Protein AF-A0AAD9AZU7-F1 (afdb_monomer)

Secondary structure (DSSP, 8-state):
-PPPHHHHHHHHHHHHHHHHHHHHHHHHHHHHHHHS--------TT--S----HHHHHHHHHTTTS-TTGGGT-SSTTHHHHSHHHHHHHTTTTSSSSSSPPHHHHHHHHHHHHHHHHHHHHHS-HHHHTT----HHHHHHHTT-S----GGGGGT---------S------------SSS--

Mean predicted aligned error: 14.31 Å

Organism: NCBI:txid1836956

Solvent-accessible surface area (backbone atoms only — not comparable to full-atom values): 11478 Å² total; per-residue (Å²): 136,80,80,49,73,67,55,52,53,50,49,52,52,51,49,34,53,51,41,29,54,51,48,49,57,57,47,47,56,55,37,50,52,49,64,71,52,82,73,76,80,70,91,60,91,84,66,88,74,64,86,72,52,66,42,55,56,42,47,57,71,46,24,89,85,59,45,90,62,52,68,80,79,34,76,43,49,73,44,54,73,76,42,36,79,63,50,33,60,76,67,29,43,45,65,35,56,35,65,69,41,51,73,71,53,43,51,51,50,51,56,50,50,55,51,49,43,54,50,49,35,69,74,44,59,76,94,50,27,89,74,64,71,76,61,66,64,60,57,57,48,48,57,54,28,51,35,88,72,58,80,84,59,73,81,69,76,82,61,73,81,75,77,76,70,99,69,91,80,89,80,80,84,81,80,94,77,85,91,84,79,88,133

Sequence (183 aa):
MYSTPEEINAAVAAYRSHISNHNRRVIEVYVSLVADADLEEGDDEEYDEGNEDIDYLRIQSLWPMFDTRLGTFVSTPAQILTRWDELYSIYDMDETGGGVPSEEEKTRFEDYFLVMEKGLKRSCREEVRETIELPEEFRLLANQVGALQDPARRSINRSTKLRFGPGRISRSLPRLRSIFLAQ

pLDDT: mean 72.14, std 21.9, range [26.0, 92.81]

Structure (mmCIF, N/CA/C/O backbone):
data_AF-A0AAD9AZU7-F1
#
_entry.id   AF-A0AAD9AZU7-F1
#
loop_
_atom_site.group_PDB
_atom_site.id
_atom_site.type_symbol
_atom_site.label_atom_id
_atom_site.label_alt_id
_atom_site.label_comp_id
_atom_site.label_asym_id
_atom_site.label_entity_id
_atom_site.label_seq_id
_atom_site.pdbx_PDB_ins_code
_atom_site.Cartn_x
_atom_site.Cartn_y
_atom_site.Cartn_z
_atom_site.occupancy
_atom_site.B_iso_or_equiv
_atom_site.auth_seq_id
_atom_site.auth_comp_id
_atom_site.auth_asym_id
_atom_site.auth_atom_id
_atom_site.pdbx_PDB_model_num
ATOM 1 N N . MET A 1 1 ? -14.883 -14.247 21.494 1.00 59.03 1 MET A N 1
ATOM 2 C CA . MET A 1 1 ? -13.451 -14.379 21.814 1.00 59.03 1 MET A CA 1
ATOM 3 C C . MET A 1 1 ? -12.787 -13.237 21.077 1.00 59.03 1 MET A C 1
ATOM 5 O O . MET A 1 1 ? -12.962 -13.169 19.868 1.00 59.03 1 MET A O 1
ATOM 9 N N . TYR A 1 2 ? -12.240 -12.273 21.810 1.00 70.75 2 TYR A N 1
ATOM 10 C CA . TYR A 1 2 ? -11.602 -11.093 21.225 1.00 70.75 2 TYR A CA 1
ATOM 11 C C . TYR A 1 2 ? -10.213 -11.482 20.720 1.00 70.75 2 TYR A C 1
ATOM 13 O O . TYR A 1 2 ? -9.582 -12.351 21.328 1.00 70.75 2 TYR A O 1
ATOM 21 N N . SER A 1 3 ? -9.783 -10.908 19.597 1.00 79.69 3 SER A N 1
ATOM 22 C CA . SER A 1 3 ? -8.460 -11.195 19.042 1.00 79.69 3 SER A CA 1
ATOM 23 C C . SER A 1 3 ? -7.384 -10.589 19.929 1.00 79.69 3 SER A C 1
ATOM 25 O O . SER A 1 3 ? -7.527 -9.453 20.383 1.00 79.69 3 SER A O 1
ATOM 27 N N . THR A 1 4 ? -6.305 -11.327 20.180 1.00 88.00 4 THR A N 1
ATOM 28 C CA . THR A 1 4 ? -5.195 -10.770 20.959 1.00 88.00 4 THR A CA 1
ATOM 29 C C . THR A 1 4 ? -4.430 -9.727 20.136 1.00 88.00 4 THR A C 1
ATOM 31 O O . THR A 1 4 ? -4.463 -9.760 18.899 1.00 88.00 4 THR A O 1
ATOM 34 N N . PRO A 1 5 ? -3.698 -8.802 20.783 1.00 86.81 5 PRO A N 1
ATOM 35 C CA . PRO A 1 5 ? -2.831 -7.867 20.071 1.00 86.81 5 PRO A CA 1
ATOM 36 C C . PRO A 1 5 ? -1.845 -8.568 19.125 1.00 86.81 5 PRO A C 1
ATOM 38 O O . PRO A 1 5 ? -1.602 -8.093 18.017 1.00 86.81 5 PRO A O 1
ATOM 41 N N . GLU A 1 6 ? -1.306 -9.724 19.519 1.00 88.44 6 GLU A N 1
ATOM 42 C CA . GLU A 1 6 ? -0.408 -10.530 18.689 1.00 88.44 6 GLU A CA 1
ATOM 43 C C . GLU A 1 6 ? -1.115 -11.083 17.449 1.00 88.44 6 GLU A C 1
ATOM 45 O O . GLU A 1 6 ? -0.546 -11.042 16.358 1.00 88.44 6 GLU A O 1
ATOM 50 N N . GLU A 1 7 ? -2.355 -11.558 17.590 1.00 89.88 7 GLU A N 1
ATOM 51 C CA . GLU A 1 7 ? -3.163 -12.050 16.468 1.00 89.88 7 GLU A CA 1
ATOM 52 C C . GLU A 1 7 ? -3.484 -10.930 15.473 1.00 89.88 7 GLU A C 1
ATOM 54 O O . GLU A 1 7 ? -3.368 -11.130 14.263 1.00 89.88 7 GLU A O 1
ATOM 59 N N . ILE A 1 8 ? -3.822 -9.734 15.967 1.00 85.94 8 ILE A N 1
ATOM 60 C CA . ILE A 1 8 ? -4.080 -8.555 15.129 1.00 85.94 8 ILE A CA 1
ATOM 61 C C . ILE A 1 8 ? -2.804 -8.146 14.387 1.00 85.94 8 ILE A C 1
ATOM 63 O O . ILE A 1 8 ? -2.832 -7.953 13.171 1.00 85.94 8 ILE A O 1
ATOM 67 N N . ASN A 1 9 ? -1.668 -8.076 15.082 1.00 86.12 9 ASN A N 1
ATOM 68 C CA . ASN A 1 9 ? -0.384 -7.728 14.472 1.00 86.12 9 ASN A CA 1
ATOM 69 C C . ASN A 1 9 ? 0.034 -8.749 13.403 1.00 86.12 9 ASN A C 1
ATOM 71 O O . ASN A 1 9 ? 0.472 -8.367 12.315 1.00 86.12 9 ASN A O 1
ATOM 75 N N . ALA A 1 10 ? -0.136 -10.044 13.682 1.00 89.12 10 ALA A N 1
ATOM 76 C CA . ALA A 1 10 ? 0.148 -11.108 12.726 1.00 89.12 10 ALA A CA 1
ATOM 77 C C . ALA A 1 10 ? -0.769 -11.025 11.495 1.00 89.12 10 ALA A C 1
ATOM 79 O O . ALA A 1 10 ? -0.295 -11.166 10.365 1.00 89.12 10 ALA A O 1
ATOM 80 N N . ALA A 1 11 ? -2.059 -10.740 11.693 1.00 88.94 11 ALA A N 1
ATOM 81 C CA . ALA A 1 11 ? -3.016 -10.566 10.605 1.00 88.94 11 ALA A CA 1
ATOM 82 C C . ALA A 1 11 ? -2.671 -9.355 9.723 1.00 88.94 11 ALA A C 1
ATOM 84 O O . ALA A 1 11 ? -2.680 -9.473 8.497 1.00 88.94 11 ALA A O 1
ATOM 85 N N . VAL A 1 12 ? -2.302 -8.218 10.322 1.00 86.25 12 VAL A N 1
ATOM 86 C CA . VAL A 1 12 ? -1.865 -7.024 9.578 1.00 86.25 12 VAL A CA 1
ATOM 87 C C . VAL A 1 12 ? -0.591 -7.315 8.783 1.00 86.25 12 VAL A C 1
ATOM 89 O O . VAL A 1 12 ? -0.516 -6.977 7.603 1.00 86.25 12 VAL A O 1
ATOM 92 N N . ALA A 1 13 ? 0.396 -7.990 9.376 1.00 87.62 13 ALA A N 1
ATOM 93 C CA . ALA A 1 13 ? 1.621 -8.369 8.671 1.00 87.62 13 ALA A CA 1
ATOM 94 C C . ALA A 1 13 ? 1.344 -9.317 7.488 1.00 87.62 13 ALA A C 1
ATOM 96 O O . ALA A 1 13 ? 1.895 -9.136 6.399 1.00 87.62 13 ALA A O 1
ATOM 97 N N . ALA A 1 14 ? 0.455 -10.297 7.673 1.00 89.81 14 ALA A N 1
ATOM 98 C CA . ALA A 1 14 ? 0.038 -11.207 6.610 1.00 89.81 14 ALA A CA 1
ATOM 99 C C . ALA A 1 14 ? -0.696 -10.469 5.479 1.00 89.81 14 ALA A C 1
ATOM 101 O O . ALA A 1 14 ? -0.406 -10.713 4.307 1.00 89.81 14 ALA A O 1
ATOM 102 N N . TYR A 1 15 ? -1.592 -9.537 5.819 1.00 87.88 15 TYR A N 1
ATOM 103 C CA . TYR A 1 15 ? -2.279 -8.682 4.851 1.00 87.88 15 TYR A CA 1
ATOM 104 C C . TYR A 1 15 ? -1.286 -7.852 4.031 1.00 87.88 15 TYR A C 1
ATOM 106 O O . TYR A 1 15 ? -1.309 -7.908 2.802 1.00 87.88 15 TYR A O 1
ATOM 114 N N . ARG A 1 16 ? -0.359 -7.155 4.699 1.00 86.56 16 ARG A N 1
ATOM 115 C CA . ARG A 1 16 ? 0.668 -6.334 4.045 1.00 86.56 16 ARG A CA 1
ATOM 116 C C . ARG A 1 16 ? 1.514 -7.137 3.065 1.00 86.56 16 ARG A C 1
ATOM 118 O O . ARG A 1 16 ? 1.688 -6.749 1.912 1.00 86.56 16 ARG A O 1
ATOM 125 N N . SER A 1 17 ? 1.979 -8.305 3.509 1.00 88.56 17 SER A N 1
ATOM 126 C CA . SER A 1 17 ? 2.730 -9.238 2.669 1.00 88.56 17 SER A CA 1
ATOM 127 C C . SER A 1 17 ? 1.907 -9.710 1.468 1.00 88.56 17 SER A C 1
ATOM 129 O O . SER A 1 17 ? 2.412 -9.755 0.347 1.00 88.56 17 SER A O 1
ATOM 131 N N . HIS A 1 18 ? 0.627 -10.030 1.668 1.00 89.06 18 HIS A N 1
ATOM 132 C CA . HIS A 1 18 ? -0.253 -10.468 0.591 1.00 89.06 18 HIS A CA 1
ATOM 133 C C . HIS A 1 18 ? -0.458 -9.381 -0.473 1.00 89.06 18 HIS A C 1
ATOM 135 O O . HIS A 1 18 ? -0.236 -9.649 -1.656 1.00 89.06 18 HIS A O 1
ATOM 141 N N . ILE A 1 19 ? -0.834 -8.166 -0.063 1.00 88.06 19 ILE A N 1
ATOM 142 C CA . ILE A 1 19 ? -1.101 -7.048 -0.978 1.00 88.06 19 ILE A CA 1
ATOM 143 C C . ILE A 1 19 ? 0.167 -6.618 -1.709 1.00 88.06 19 ILE A C 1
ATOM 145 O O . ILE A 1 19 ? 0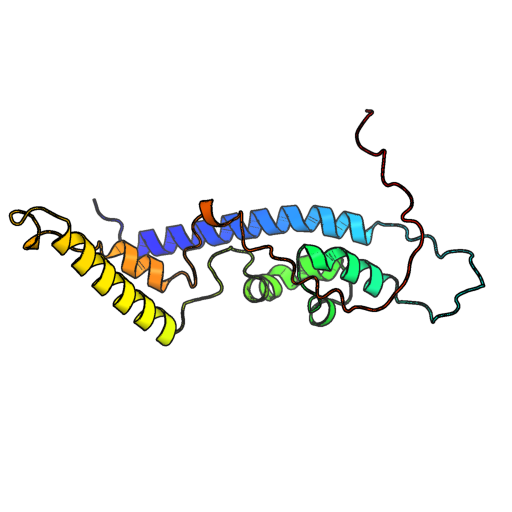.153 -6.502 -2.931 1.00 88.06 19 ILE A O 1
ATOM 149 N N . SER A 1 20 ? 1.292 -6.495 -1.006 1.00 87.81 20 SER A N 1
ATOM 150 C CA . SER A 1 20 ? 2.570 -6.159 -1.637 1.00 87.81 20 SER A CA 1
ATOM 151 C C . SER A 1 20 ? 3.008 -7.193 -2.666 1.00 87.81 20 SER A C 1
ATOM 153 O O . SER A 1 20 ? 3.387 -6.835 -3.778 1.00 87.81 20 SER A O 1
ATOM 155 N N . ASN A 1 21 ? 2.892 -8.487 -2.354 1.00 89.50 21 ASN A N 1
ATOM 156 C CA . ASN A 1 21 ? 3.216 -9.536 -3.320 1.00 89.50 21 ASN A CA 1
ATOM 157 C C . ASN A 1 21 ? 2.263 -9.533 -4.521 1.00 89.50 21 ASN A C 1
ATOM 159 O O . ASN A 1 21 ? 2.692 -9.800 -5.643 1.00 89.50 21 ASN A O 1
ATOM 163 N N . HIS A 1 22 ? 0.980 -9.241 -4.304 1.00 90.50 22 HIS A N 1
ATOM 164 C CA . HIS A 1 22 ? 0.025 -9.073 -5.393 1.00 90.50 22 HIS A CA 1
ATOM 165 C C . HIS A 1 22 ? 0.418 -7.894 -6.295 1.00 90.50 22 HIS A C 1
ATOM 167 O O . HIS A 1 22 ? 0.569 -8.075 -7.503 1.00 90.50 22 HIS A O 1
ATOM 173 N N . ASN A 1 23 ? 0.675 -6.725 -5.707 1.00 87.94 23 ASN A N 1
ATOM 174 C CA . ASN A 1 23 ? 1.062 -5.511 -6.422 1.00 87.94 23 ASN A CA 1
ATOM 175 C C . ASN A 1 23 ? 2.395 -5.681 -7.163 1.00 87.94 23 ASN A C 1
ATOM 177 O O . ASN A 1 23 ? 2.507 -5.270 -8.318 1.00 87.94 23 ASN A O 1
ATOM 181 N N . ARG A 1 24 ? 3.365 -6.383 -6.562 1.00 91.75 24 ARG A N 1
ATOM 182 C CA . ARG A 1 24 ? 4.636 -6.744 -7.204 1.00 91.75 24 ARG A CA 1
ATOM 183 C C . ARG A 1 24 ? 4.421 -7.529 -8.490 1.00 91.75 24 ARG A C 1
ATOM 185 O O . ARG A 1 24 ? 5.000 -7.179 -9.509 1.00 91.75 24 ARG A O 1
ATOM 192 N N . ARG A 1 25 ? 3.570 -8.559 -8.452 1.00 91.00 25 ARG A N 1
ATOM 193 C CA . ARG A 1 25 ? 3.265 -9.397 -9.626 1.00 91.00 25 ARG A CA 1
ATOM 194 C C . ARG A 1 25 ? 2.561 -8.613 -10.726 1.00 91.00 25 ARG A C 1
ATOM 196 O O . ARG A 1 25 ? 2.826 -8.842 -11.898 1.00 91.00 25 ARG A O 1
ATOM 203 N N . VAL A 1 26 ? 1.658 -7.702 -10.363 1.00 88.44 26 VAL A N 1
ATOM 204 C CA . VAL A 1 26 ? 0.987 -6.836 -11.342 1.00 88.44 26 VAL A CA 1
ATOM 205 C C . VAL A 1 26 ? 2.008 -5.919 -12.014 1.00 88.44 26 VAL A C 1
ATOM 207 O O . VAL A 1 26 ? 2.054 -5.861 -13.238 1.00 88.44 26 VAL A O 1
ATOM 210 N N . ILE A 1 27 ? 2.857 -5.249 -11.229 1.00 89.75 27 ILE A N 1
ATOM 211 C CA . ILE A 1 27 ? 3.894 -4.344 -11.741 1.00 89.75 27 ILE A CA 1
ATOM 212 C C . ILE A 1 27 ? 4.926 -5.088 -12.589 1.00 89.75 27 ILE A C 1
ATOM 214 O O . ILE A 1 27 ? 5.334 -4.558 -13.615 1.00 89.75 27 ILE A O 1
ATOM 218 N N . GLU A 1 28 ? 5.306 -6.309 -12.217 1.00 92.69 28 GLU A N 1
ATOM 219 C CA . GLU A 1 28 ? 6.230 -7.152 -12.984 1.00 92.69 28 GLU A CA 1
ATOM 220 C C . GLU A 1 28 ? 5.788 -7.318 -14.442 1.00 92.69 28 GLU A C 1
ATOM 222 O O . GLU A 1 28 ? 6.599 -7.118 -15.340 1.00 92.69 28 GLU A O 1
ATOM 227 N N . VAL A 1 29 ? 4.495 -7.551 -14.696 1.00 90.56 29 VAL A N 1
ATOM 228 C CA . VAL A 1 29 ? 3.958 -7.659 -16.065 1.00 90.56 29 VAL A CA 1
ATOM 229 C C . VAL A 1 29 ? 4.191 -6.375 -16.866 1.00 90.56 29 VAL A C 1
ATOM 231 O O . VAL A 1 29 ? 4.622 -6.432 -18.016 1.00 90.56 29 VAL A O 1
ATOM 234 N N . TYR A 1 30 ? 3.922 -5.211 -16.269 1.00 87.75 30 TYR A N 1
ATOM 235 C CA . TYR A 1 30 ? 4.115 -3.928 -16.947 1.00 87.75 30 TYR A CA 1
ATOM 236 C C . TYR A 1 30 ? 5.593 -3.572 -17.115 1.00 87.75 30 TYR A C 1
ATOM 238 O O . TYR A 1 30 ? 5.974 -3.048 -18.156 1.00 87.75 30 TYR A O 1
ATOM 246 N N . VAL A 1 31 ? 6.423 -3.860 -16.111 1.00 90.25 31 VAL A N 1
ATOM 247 C CA . VAL A 1 31 ? 7.871 -3.631 -16.162 1.00 90.25 31 VAL A CA 1
ATOM 248 C C . VAL A 1 31 ? 8.499 -4.462 -17.271 1.00 90.25 31 VAL A C 1
ATOM 250 O O . VAL A 1 31 ? 9.274 -3.912 -18.047 1.00 90.25 31 VAL A O 1
ATOM 253 N N . SER A 1 32 ? 8.140 -5.743 -17.387 1.00 89.81 32 SER A N 1
ATOM 254 C CA . SER A 1 32 ? 8.597 -6.598 -18.484 1.00 89.81 32 SER A CA 1
ATOM 255 C C . SER A 1 32 ? 8.141 -6.060 -19.837 1.00 89.81 32 SER A C 1
ATOM 257 O O . SER A 1 32 ? 8.968 -5.875 -20.718 1.00 89.81 32 SER A O 1
ATOM 259 N N . LEU A 1 33 ? 6.858 -5.705 -19.980 1.00 88.31 33 LEU A N 1
ATOM 260 C CA . LEU A 1 33 ? 6.335 -5.148 -21.231 1.00 88.31 33 LEU A CA 1
ATOM 261 C C . LEU A 1 33 ? 7.085 -3.881 -21.671 1.00 88.31 33 LEU A C 1
ATOM 263 O O . LEU A 1 33 ? 7.365 -3.711 -22.851 1.00 88.31 33 LEU A O 1
ATOM 267 N N . VAL A 1 34 ? 7.391 -2.986 -20.731 1.00 87.25 34 VAL A N 1
ATOM 268 C CA . VAL A 1 34 ? 8.106 -1.731 -21.006 1.00 87.25 34 VAL A CA 1
ATOM 269 C C . VAL A 1 34 ? 9.592 -1.971 -21.280 1.00 87.25 34 VAL A C 1
ATOM 271 O O . VAL A 1 34 ? 10.171 -1.297 -22.129 1.00 87.25 34 VAL A O 1
ATOM 274 N N . ALA A 1 35 ? 10.217 -2.914 -20.575 1.00 86.31 35 ALA A N 1
ATOM 275 C CA . ALA A 1 35 ? 11.614 -3.275 -20.797 1.00 86.31 35 ALA A CA 1
ATOM 276 C C . ALA A 1 35 ? 11.827 -3.919 -22.175 1.00 86.31 35 ALA A C 1
ATOM 278 O O . ALA A 1 35 ? 12.807 -3.599 -22.844 1.00 86.31 35 ALA A O 1
ATOM 279 N N . ASP A 1 36 ? 10.886 -4.764 -22.600 1.00 85.12 36 ASP A N 1
ATOM 280 C CA . ASP A 1 36 ? 10.933 -5.502 -23.865 1.00 85.12 36 ASP A CA 1
ATOM 281 C C . ASP A 1 36 ? 10.354 -4.705 -25.047 1.00 85.12 36 ASP A C 1
ATOM 283 O O . ASP A 1 36 ? 10.356 -5.184 -26.179 1.00 85.12 36 ASP A O 1
ATOM 287 N N . ALA A 1 37 ? 9.828 -3.500 -24.805 1.00 81.81 37 ALA A N 1
ATOM 288 C CA . ALA A 1 37 ? 9.326 -2.648 -25.869 1.00 81.81 37 ALA A CA 1
ATOM 289 C C . ALA A 1 37 ? 10.486 -2.175 -26.757 1.00 81.81 37 ALA A C 1
ATOM 291 O O . ALA A 1 37 ? 11.377 -1.441 -26.303 1.00 81.81 37 ALA A O 1
ATOM 292 N N . ASP A 1 38 ? 10.425 -2.569 -28.028 1.00 72.69 38 ASP A N 1
ATOM 293 C CA . ASP A 1 38 ? 11.220 -1.988 -29.101 1.00 72.69 38 ASP A CA 1
ATOM 294 C C . ASP A 1 38 ? 10.625 -0.619 -29.439 1.00 72.69 38 ASP A C 1
ATOM 296 O O . ASP A 1 38 ? 9.591 -0.497 -30.100 1.00 72.69 38 ASP A O 1
ATOM 300 N N . LEU A 1 39 ? 11.259 0.426 -28.914 1.00 65.62 39 LEU A N 1
ATOM 301 C CA . LEU A 1 39 ? 11.023 1.785 -29.372 1.00 65.62 39 LEU A CA 1
ATOM 302 C C . LEU A 1 39 ? 11.832 1.931 -30.660 1.00 65.62 39 LEU A C 1
ATOM 304 O O . LEU A 1 39 ? 13.057 2.015 -30.598 1.00 65.62 39 LEU A O 1
ATOM 308 N N . GLU A 1 40 ? 11.166 1.871 -31.816 1.00 58.66 40 GLU A N 1
ATOM 309 C CA . GLU A 1 40 ? 11.815 2.195 -33.088 1.00 58.66 40 GLU A CA 1
ATOM 310 C C . GLU A 1 40 ? 12.414 3.601 -32.960 1.00 58.66 40 GLU A C 1
ATOM 312 O O . GLU A 1 40 ? 11.696 4.574 -32.715 1.00 58.66 40 GLU A O 1
ATOM 317 N N . GLU A 1 41 ? 13.741 3.685 -33.060 1.00 53.41 41 GLU A N 1
ATOM 318 C CA . GLU A 1 41 ? 14.474 4.940 -33.181 1.00 53.41 41 GLU A CA 1
ATOM 319 C C . GLU A 1 41 ? 13.990 5.568 -34.492 1.00 53.41 41 GLU A C 1
ATOM 321 O O . GLU A 1 41 ? 14.298 5.078 -35.578 1.00 53.41 41 GLU A O 1
ATOM 326 N N . GLY A 1 42 ? 13.070 6.529 -34.390 1.00 50.94 42 GLY A N 1
ATOM 327 C CA . GLY A 1 42 ? 12.385 7.080 -35.550 1.00 50.94 42 GLY A CA 1
ATOM 328 C C . GLY A 1 42 ? 13.393 7.646 -36.545 1.00 50.94 42 GLY A C 1
ATOM 329 O O . GLY A 1 42 ? 14.192 8.506 -36.190 1.00 50.94 42 GLY A O 1
ATOM 330 N N . ASP A 1 43 ? 13.305 7.202 -37.797 1.00 48.31 43 ASP A N 1
ATOM 331 C CA . ASP A 1 43 ? 14.080 7.673 -38.959 1.00 48.31 43 ASP A CA 1
ATOM 332 C C . ASP A 1 43 ? 13.676 9.113 -39.386 1.00 48.31 43 ASP A C 1
ATOM 334 O O . ASP A 1 43 ? 13.781 9.499 -40.549 1.00 48.31 43 ASP A O 1
ATOM 338 N N . ASP A 1 44 ? 13.146 9.912 -38.450 1.00 50.56 44 ASP A N 1
ATOM 339 C CA . ASP A 1 44 ? 12.678 11.280 -38.662 1.00 50.56 44 ASP A CA 1
ATOM 340 C C . ASP A 1 44 ? 13.801 12.260 -38.275 1.00 50.56 44 ASP A C 1
ATOM 342 O O . ASP A 1 44 ? 13.833 12.823 -37.179 1.00 50.56 44 ASP A O 1
ATOM 346 N N . GLU A 1 45 ? 14.719 12.498 -39.219 1.00 48.50 45 GLU A N 1
ATOM 347 C CA . GLU A 1 45 ? 15.844 13.456 -39.156 1.00 48.50 45 GLU A CA 1
ATOM 348 C C . GLU A 1 45 ? 15.433 14.946 -38.952 1.00 48.50 45 GLU A C 1
ATOM 350 O O . GLU A 1 45 ? 16.230 15.850 -39.206 1.00 48.50 45 GLU A O 1
ATOM 355 N N . GLU A 1 46 ? 14.203 15.259 -38.522 1.00 50.12 46 GLU A N 1
ATOM 356 C CA . GLU A 1 46 ? 13.715 16.646 -38.367 1.00 50.12 46 GLU A CA 1
ATOM 357 C C . GLU A 1 46 ? 13.620 17.118 -36.901 1.00 50.12 46 GLU A C 1
ATOM 359 O O . GLU A 1 46 ? 13.483 18.316 -36.647 1.00 50.12 46 GLU A O 1
ATOM 364 N N . TYR A 1 47 ? 13.798 16.221 -35.926 1.00 47.22 47 TYR A N 1
ATOM 365 C CA . TYR A 1 47 ? 13.873 16.578 -34.506 1.00 47.22 47 TYR A CA 1
ATOM 366 C C . TYR A 1 47 ? 15.081 15.918 -33.835 1.00 47.22 47 TYR A C 1
ATOM 368 O O . TYR A 1 47 ? 14.939 15.041 -32.989 1.00 47.22 47 TYR A O 1
ATOM 376 N N . ASP A 1 48 ? 16.285 16.393 -34.167 1.00 50.06 48 ASP A N 1
ATOM 377 C CA . ASP A 1 48 ? 17.474 16.221 -33.318 1.00 50.06 48 ASP A CA 1
ATOM 378 C C . ASP A 1 48 ? 17.331 17.087 -32.049 1.00 50.06 48 ASP A C 1
ATOM 380 O O . ASP A 1 48 ? 18.080 18.032 -31.798 1.00 50.06 48 ASP A O 1
ATOM 384 N N . GLU A 1 49 ? 16.297 16.802 -31.256 1.00 47.94 49 GLU A N 1
ATOM 385 C CA . GLU A 1 49 ? 16.182 17.255 -29.874 1.00 47.94 49 GLU A CA 1
ATOM 386 C C . GLU A 1 49 ? 16.744 16.144 -28.973 1.00 47.94 49 GLU A C 1
ATOM 388 O O . GLU A 1 49 ? 16.065 15.570 -28.136 1.00 47.94 49 GLU A O 1
ATOM 393 N N . GLY A 1 50 ? 18.020 15.819 -29.214 1.00 47.56 50 GLY A N 1
ATOM 394 C CA . GLY A 1 50 ? 18.939 15.183 -28.277 1.00 47.56 50 GLY A CA 1
ATOM 395 C C . GLY A 1 50 ? 18.485 13.862 -27.672 1.00 47.56 50 GLY A C 1
ATOM 396 O O . GLY A 1 50 ? 18.084 13.864 -26.519 1.00 47.56 50 GLY A O 1
ATOM 397 N N . ASN A 1 51 ? 18.672 12.762 -28.411 1.00 53.56 51 ASN A N 1
ATOM 398 C CA . ASN A 1 51 ? 18.838 11.385 -27.918 1.00 53.56 51 ASN A CA 1
ATOM 399 C C . ASN A 1 51 ? 18.263 11.153 -26.502 1.00 53.56 51 ASN A C 1
ATOM 401 O O . ASN A 1 51 ? 19.023 10.976 -25.542 1.00 53.56 51 ASN A O 1
ATOM 405 N N . GLU A 1 52 ? 16.937 11.271 -26.345 1.00 60.12 52 GLU A N 1
ATOM 406 C CA . GLU A 1 52 ? 16.304 11.004 -25.057 1.00 60.12 52 GLU A CA 1
ATOM 407 C C . GLU A 1 52 ? 16.607 9.549 -24.710 1.00 60.12 52 GLU A C 1
ATOM 409 O O . GLU A 1 52 ? 16.269 8.639 -25.465 1.00 60.12 52 GLU A O 1
ATOM 414 N N . ASP A 1 53 ? 17.306 9.346 -23.592 1.00 79.06 53 ASP A N 1
ATOM 415 C CA . ASP A 1 53 ? 17.724 8.024 -23.137 1.00 79.06 53 ASP A CA 1
ATOM 416 C C . ASP A 1 53 ? 16.515 7.075 -23.172 1.00 79.06 53 ASP A C 1
ATOM 418 O O . ASP A 1 53 ? 15.488 7.332 -22.538 1.00 79.06 53 ASP A O 1
ATOM 422 N N . ILE A 1 54 ? 16.614 5.987 -23.937 1.00 82.19 54 ILE A N 1
ATOM 423 C CA . ILE A 1 54 ? 15.543 4.993 -24.092 1.00 82.19 54 ILE A CA 1
ATOM 424 C C . ILE A 1 54 ? 15.054 4.524 -22.717 1.00 82.19 54 ILE A C 1
ATOM 426 O O . ILE A 1 54 ? 13.855 4.315 -22.510 1.00 82.19 54 ILE A O 1
ATOM 430 N N . ASP A 1 55 ? 15.958 4.409 -21.743 1.00 85.44 55 ASP A N 1
ATOM 431 C CA . ASP A 1 55 ? 15.586 4.027 -20.389 1.00 85.44 55 ASP A CA 1
ATOM 432 C C . ASP A 1 55 ? 14.819 5.139 -19.656 1.00 85.44 55 ASP A C 1
ATOM 434 O O . ASP A 1 55 ? 13.901 4.841 -18.887 1.00 85.44 55 ASP A O 1
ATOM 438 N N . TYR A 1 56 ? 15.084 6.415 -19.950 1.00 86.00 56 TYR A N 1
ATOM 439 C CA . TYR A 1 56 ? 14.271 7.531 -19.461 1.00 86.00 56 TYR A CA 1
ATOM 440 C C . TYR A 1 56 ? 12.832 7.455 -19.990 1.00 86.00 56 TYR A C 1
ATOM 442 O O . TYR A 1 56 ? 11.895 7.528 -19.191 1.00 86.00 56 TYR A O 1
ATOM 450 N N . LEU A 1 57 ? 12.641 7.228 -21.295 1.00 87.06 57 LEU A N 1
ATOM 451 C CA . LEU A 1 57 ? 11.312 7.063 -21.906 1.00 87.06 57 LEU A CA 1
ATOM 452 C C . LEU A 1 57 ? 10.561 5.858 -21.326 1.00 87.06 57 LEU A C 1
ATOM 454 O O . LEU A 1 57 ? 9.371 5.933 -20.996 1.00 87.06 57 LEU A O 1
ATOM 458 N N . ARG A 1 58 ? 11.270 4.747 -21.121 1.00 88.69 58 ARG A N 1
ATOM 459 C CA . ARG A 1 58 ? 10.724 3.556 -20.464 1.00 88.69 58 ARG A CA 1
ATOM 460 C C . ARG A 1 58 ? 10.280 3.858 -19.035 1.00 88.69 58 ARG A C 1
ATOM 462 O O . ARG A 1 58 ? 9.144 3.551 -18.676 1.00 88.69 58 ARG A O 1
ATOM 469 N N . ILE A 1 59 ? 11.107 4.514 -18.224 1.00 90.62 59 ILE A N 1
ATOM 470 C CA . ILE A 1 59 ? 10.727 4.924 -16.863 1.00 90.62 59 ILE A CA 1
ATOM 471 C C . ILE A 1 59 ? 9.551 5.908 -16.881 1.00 90.62 59 ILE A C 1
ATOM 473 O O . ILE A 1 59 ? 8.640 5.790 -16.056 1.00 90.62 59 ILE A O 1
ATOM 477 N N . GLN A 1 60 ? 9.523 6.839 -17.834 1.00 89.19 60 GLN A N 1
ATOM 478 C CA . GLN A 1 60 ? 8.430 7.791 -18.002 1.00 89.19 60 GLN A CA 1
ATOM 479 C C . GLN A 1 60 ? 7.093 7.094 -18.274 1.00 89.19 60 GLN A C 1
ATOM 481 O O . GLN A 1 60 ? 6.070 7.463 -17.691 1.00 89.19 60 GLN A O 1
ATOM 486 N N . SER A 1 61 ? 7.095 6.040 -19.091 1.00 87.31 61 SER A N 1
ATOM 487 C CA . SER A 1 61 ? 5.889 5.257 -19.388 1.00 87.31 61 SER A CA 1
ATOM 488 C C . SER A 1 61 ? 5.271 4.581 -18.151 1.00 87.31 61 SER A C 1
ATOM 490 O O . SER A 1 61 ? 4.072 4.299 -18.130 1.00 87.31 61 SER A O 1
ATOM 492 N N . LEU A 1 62 ? 6.059 4.378 -17.087 1.00 89.06 62 LEU A N 1
ATOM 493 C CA . LEU A 1 62 ? 5.625 3.762 -15.831 1.00 89.06 62 LEU A CA 1
ATOM 494 C C . LEU A 1 62 ? 5.061 4.779 -14.822 1.00 89.06 62 LEU A C 1
ATOM 496 O O . LEU A 1 62 ? 4.415 4.379 -13.851 1.00 89.06 62 LEU A O 1
ATOM 500 N N . TRP A 1 63 ? 5.213 6.089 -15.050 1.00 89.19 63 TRP A N 1
ATOM 501 C CA . TRP A 1 63 ? 4.686 7.133 -14.159 1.00 89.19 63 TRP A CA 1
ATOM 502 C C . TRP A 1 63 ? 3.192 7.026 -13.818 1.00 89.19 63 TRP A C 1
ATOM 504 O O . TRP A 1 63 ? 2.848 7.414 -12.712 1.00 89.19 63 TRP A O 1
ATOM 514 N N . PRO A 1 64 ? 2.277 6.515 -14.666 1.00 84.62 64 PRO A N 1
ATOM 515 C CA . PRO A 1 64 ? 0.874 6.348 -14.273 1.00 84.62 64 PRO A CA 1
ATOM 516 C C . PRO A 1 64 ? 0.642 5.341 -13.136 1.00 84.62 64 PRO A C 1
ATOM 518 O O . PRO A 1 64 ? -0.381 5.419 -12.454 1.00 84.62 64 PRO A O 1
ATOM 521 N N . MET A 1 65 ? 1.553 4.381 -12.957 1.00 84.06 65 MET A N 1
ATOM 522 C CA . MET A 1 65 ? 1.530 3.433 -11.834 1.00 84.06 65 MET A CA 1
ATOM 523 C C . MET A 1 65 ? 2.308 3.955 -10.626 1.00 84.06 65 MET A C 1
ATOM 525 O O . MET A 1 65 ? 2.032 3.552 -9.499 1.00 84.06 65 MET A O 1
ATOM 529 N N . PHE A 1 66 ? 3.253 4.856 -10.876 1.00 86.00 66 PHE A N 1
ATOM 530 C CA . PHE A 1 66 ? 4.094 5.500 -9.879 1.00 86.00 66 PHE A CA 1
ATOM 531 C C . PHE A 1 66 ? 3.821 7.011 -9.867 1.00 86.00 66 PHE A C 1
ATOM 533 O O . PHE A 1 66 ? 2.681 7.461 -9.971 1.00 86.00 66 PHE A O 1
ATOM 540 N N . ASP A 1 67 ? 4.864 7.817 -9.714 1.00 86.00 67 ASP A N 1
ATOM 541 C CA . ASP A 1 67 ? 4.830 9.248 -9.962 1.00 86.00 67 ASP A CA 1
ATOM 542 C C . ASP A 1 67 ? 6.091 9.666 -10.732 1.00 86.00 67 ASP A C 1
ATOM 544 O O . ASP A 1 67 ? 6.970 8.853 -11.031 1.00 86.00 67 ASP A O 1
ATOM 548 N N . THR A 1 68 ? 6.208 10.958 -11.032 1.00 86.88 68 THR A N 1
ATOM 549 C CA . THR A 1 68 ? 7.350 11.512 -11.772 1.00 86.88 68 THR A CA 1
ATOM 550 C C . THR A 1 68 ? 8.680 11.407 -11.020 1.00 86.88 68 THR A C 1
ATOM 552 O O . THR A 1 68 ? 9.721 11.727 -11.585 1.00 86.88 68 THR A O 1
ATOM 555 N N . ARG A 1 69 ? 8.672 11.003 -9.741 1.00 88.38 69 ARG A N 1
ATOM 556 C CA . ARG A 1 69 ? 9.883 10.813 -8.933 1.00 88.38 69 ARG A CA 1
ATOM 557 C C . ARG A 1 69 ? 10.473 9.419 -9.109 1.00 88.38 69 ARG A C 1
ATOM 559 O O . ARG A 1 69 ? 11.568 9.188 -8.621 1.00 88.38 69 ARG A O 1
ATOM 566 N N . LEU A 1 70 ? 9.821 8.503 -9.830 1.00 89.06 70 LEU A N 1
ATOM 567 C CA . LEU A 1 70 ? 10.342 7.146 -10.035 1.00 89.06 70 LEU A CA 1
ATOM 568 C C . LEU A 1 70 ? 11.795 7.153 -10.549 1.00 89.06 70 LEU A C 1
ATOM 570 O O . LEU A 1 70 ? 12.641 6.430 -10.026 1.00 89.06 70 LEU A O 1
ATOM 574 N N . GLY A 1 71 ? 12.106 8.055 -11.487 1.00 87.69 71 GLY A N 1
ATOM 575 C CA . GLY A 1 71 ? 13.450 8.226 -12.051 1.00 87.69 71 GLY A CA 1
ATOM 576 C C . GLY A 1 71 ? 14.526 8.692 -11.059 1.00 87.69 71 GLY A C 1
ATOM 577 O O . GLY A 1 71 ? 15.709 8.623 -11.370 1.00 87.69 71 GLY A O 1
ATOM 578 N N . THR A 1 72 ? 14.159 9.142 -9.852 1.00 89.19 72 THR A N 1
ATOM 579 C CA . THR A 1 72 ? 15.142 9.436 -8.792 1.00 89.19 72 THR A CA 1
ATOM 580 C C . THR A 1 72 ? 15.604 8.180 -8.055 1.00 89.19 72 THR A C 1
ATOM 582 O O . THR A 1 72 ? 16.624 8.216 -7.372 1.00 89.19 72 THR A O 1
ATOM 585 N N . PHE A 1 73 ? 14.853 7.079 -8.169 1.00 88.69 73 PHE A N 1
ATOM 586 C CA . PHE A 1 73 ? 15.126 5.813 -7.481 1.00 88.69 73 PHE A CA 1
ATOM 587 C C . PHE A 1 73 ? 15.623 4.726 -8.428 1.00 88.69 73 PHE A C 1
ATOM 589 O O . PHE A 1 73 ? 16.377 3.847 -8.015 1.00 88.69 73 PHE A O 1
ATOM 596 N N . VAL A 1 74 ? 15.211 4.761 -9.690 1.00 91.44 74 VAL A N 1
ATOM 597 C CA . VAL A 1 74 ? 15.589 3.761 -10.686 1.00 91.44 74 VAL A CA 1
ATOM 598 C C . VAL A 1 74 ? 16.013 4.436 -11.980 1.00 91.44 74 VAL A C 1
ATOM 600 O O . VAL A 1 74 ? 15.421 5.428 -12.395 1.00 91.44 74 VAL A O 1
ATOM 603 N N . SER A 1 75 ? 17.036 3.881 -12.616 1.00 89.62 75 SER A N 1
ATOM 604 C CA . SER A 1 75 ? 17.508 4.293 -13.938 1.00 89.62 75 SER A CA 1
ATOM 605 C C . SER A 1 75 ? 17.036 3.347 -15.034 1.00 89.62 75 SER A C 1
ATOM 607 O O . SER A 1 75 ? 17.004 3.752 -16.181 1.00 89.62 75 SER A O 1
ATOM 609 N N . THR A 1 76 ? 16.644 2.111 -14.699 1.00 90.44 76 THR A N 1
ATOM 610 C CA . THR A 1 76 ? 16.098 1.146 -15.666 1.00 90.44 76 THR A CA 1
ATOM 611 C C . THR A 1 76 ? 14.843 0.468 -15.113 1.00 90.44 76 THR A C 1
ATOM 613 O O . THR A 1 76 ? 14.735 0.296 -13.892 1.00 90.44 76 THR A O 1
ATOM 616 N N . PRO A 1 77 ? 13.889 0.032 -15.961 1.00 89.69 77 PRO A N 1
ATOM 617 C CA . PRO A 1 77 ? 12.666 -0.627 -15.494 1.00 89.69 77 PRO A CA 1
ATOM 618 C C . PRO A 1 77 ? 12.933 -1.854 -14.614 1.00 89.69 77 PRO A C 1
ATOM 620 O O . PRO A 1 77 ? 12.279 -2.042 -13.590 1.00 89.69 77 PRO A O 1
ATOM 623 N N . ALA A 1 78 ? 13.950 -2.655 -14.950 1.00 90.31 78 ALA A N 1
ATOM 624 C CA . ALA A 1 78 ? 14.310 -3.855 -14.195 1.00 90.31 78 ALA A CA 1
ATOM 625 C C . ALA A 1 78 ? 14.675 -3.559 -12.726 1.00 90.31 78 ALA A C 1
ATOM 627 O O . ALA A 1 78 ? 14.444 -4.396 -11.848 1.00 90.31 78 ALA A O 1
ATOM 628 N N . GLN A 1 79 ? 15.197 -2.361 -12.429 1.00 92.81 79 GLN A N 1
ATOM 629 C CA . GLN A 1 79 ? 15.545 -1.968 -11.061 1.00 92.81 79 GLN A CA 1
ATOM 630 C C . GLN A 1 79 ? 14.326 -1.820 -10.142 1.00 92.81 79 GLN A C 1
ATOM 632 O O . GLN A 1 79 ? 14.474 -1.900 -8.926 1.00 92.81 79 GLN A O 1
ATOM 637 N N . ILE A 1 80 ? 13.117 -1.666 -10.690 1.00 91.62 80 ILE A N 1
ATOM 638 C CA . ILE A 1 80 ? 11.878 -1.588 -9.901 1.00 91.62 80 ILE A CA 1
ATOM 639 C C . ILE A 1 80 ? 11.652 -2.888 -9.122 1.00 91.62 80 ILE A C 1
ATOM 641 O O . ILE A 1 80 ? 11.267 -2.864 -7.954 1.00 91.62 80 ILE A O 1
ATOM 645 N N . LEU A 1 81 ? 11.935 -4.034 -9.748 1.00 91.19 81 LEU A N 1
ATOM 646 C CA . LEU A 1 81 ? 11.730 -5.346 -9.134 1.00 91.19 81 LEU A CA 1
ATOM 647 C C . LEU A 1 81 ? 12.863 -5.740 -8.183 1.00 91.19 81 LEU A C 1
ATOM 649 O O . LEU A 1 81 ? 12.624 -6.504 -7.246 1.00 91.19 81 LEU A O 1
ATOM 653 N N . THR A 1 82 ? 14.081 -5.237 -8.404 1.00 92.69 82 THR A N 1
ATOM 654 C CA . THR A 1 82 ? 15.230 -5.505 -7.525 1.00 92.69 82 THR A CA 1
ATOM 655 C C . THR A 1 82 ? 15.261 -4.580 -6.310 1.00 92.69 82 THR A C 1
ATOM 657 O O . THR A 1 82 ? 15.685 -5.011 -5.242 1.00 92.69 82 THR A O 1
ATOM 660 N N . ARG A 1 83 ? 14.753 -3.346 -6.435 1.00 91.88 83 ARG A N 1
ATOM 661 C CA . ARG A 1 83 ? 14.612 -2.367 -5.340 1.00 91.88 83 ARG A CA 1
ATOM 662 C C . ARG A 1 83 ? 13.200 -2.343 -4.748 1.00 91.88 83 ARG A C 1
ATOM 664 O O . ARG A 1 83 ? 12.775 -1.328 -4.197 1.00 91.88 83 ARG A O 1
ATOM 671 N N . TRP A 1 84 ? 12.470 -3.457 -4.847 1.00 89.69 84 TRP A N 1
ATOM 672 C CA . TRP A 1 84 ? 11.075 -3.537 -4.409 1.00 89.69 84 TRP A CA 1
ATOM 673 C C . TRP A 1 84 ? 10.893 -3.112 -2.949 1.00 89.69 84 TRP A C 1
ATOM 675 O O . TRP A 1 84 ? 9.993 -2.336 -2.668 1.00 89.69 84 TRP A O 1
ATOM 685 N N . ASP A 1 85 ? 11.770 -3.542 -2.038 1.00 87.19 85 ASP A N 1
ATOM 686 C CA . ASP A 1 85 ? 11.652 -3.237 -0.602 1.00 87.19 85 ASP A CA 1
ATOM 687 C C . ASP A 1 85 ? 11.854 -1.746 -0.276 1.00 87.19 85 ASP A C 1
ATOM 689 O O . ASP A 1 85 ? 11.299 -1.225 0.692 1.00 87.19 85 ASP A O 1
ATOM 693 N N . GLU A 1 86 ? 12.619 -1.028 -1.098 1.00 87.50 86 GLU A N 1
ATOM 694 C CA . GLU A 1 86 ? 12.795 0.420 -0.964 1.00 87.50 86 GLU A CA 1
ATOM 695 C C . GLU A 1 86 ? 11.568 1.163 -1.499 1.00 87.50 86 GLU A C 1
ATOM 697 O O . GLU A 1 86 ? 11.007 2.031 -0.825 1.00 87.50 86 GLU A O 1
ATOM 702 N N . LEU A 1 87 ? 11.098 0.768 -2.686 1.00 86.81 87 LEU A N 1
ATOM 703 C CA . LEU A 1 87 ? 9.905 1.339 -3.311 1.00 86.81 87 LEU A CA 1
ATOM 704 C C . LEU A 1 87 ? 8.627 1.007 -2.530 1.00 86.81 87 LEU A C 1
ATOM 706 O O . LEU A 1 87 ? 7.699 1.815 -2.520 1.00 86.81 87 LEU A O 1
ATOM 710 N N . TYR A 1 88 ? 8.608 -0.131 -1.832 1.00 83.31 88 TYR A N 1
ATOM 711 C CA . TYR A 1 88 ? 7.519 -0.606 -0.981 1.00 83.31 88 TYR A CA 1
ATOM 712 C C . TYR A 1 88 ? 7.042 0.480 -0.023 1.00 83.31 88 TYR A C 1
ATOM 714 O O . TYR A 1 88 ? 5.850 0.773 0.043 1.00 83.31 88 TYR A O 1
ATOM 722 N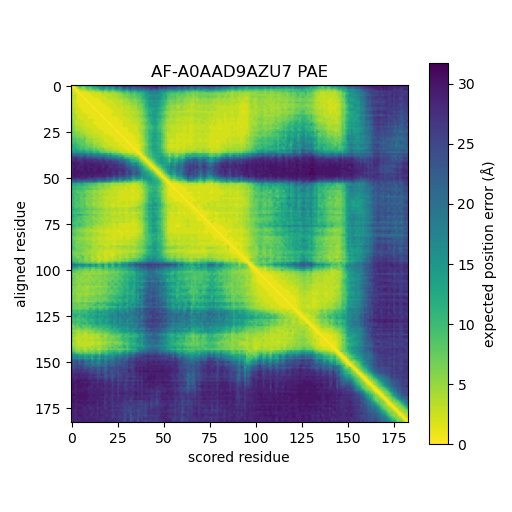 N . SER A 1 89 ? 7.989 1.096 0.688 1.00 81.00 89 SER A N 1
ATOM 723 C CA . SER A 1 89 ? 7.688 2.102 1.707 1.00 81.00 89 SER A CA 1
ATOM 724 C C . SER A 1 89 ? 7.365 3.462 1.088 1.00 81.00 89 SER A C 1
ATOM 726 O O . SER A 1 89 ? 6.532 4.195 1.610 1.00 81.00 89 SER A O 1
ATOM 728 N N . ILE A 1 90 ? 8.020 3.808 -0.023 1.00 84.06 90 ILE A N 1
ATOM 729 C CA . ILE A 1 90 ? 7.896 5.123 -0.671 1.00 84.06 90 ILE A CA 1
ATOM 730 C C . ILE A 1 90 ? 6.536 5.284 -1.358 1.00 84.06 90 ILE A C 1
ATOM 732 O O . ILE A 1 90 ? 5.959 6.372 -1.337 1.00 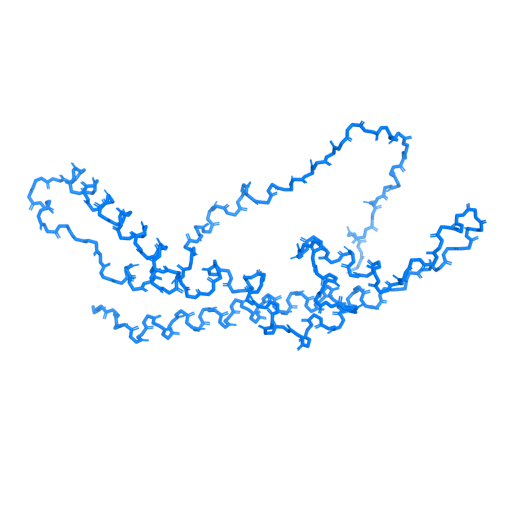84.06 90 ILE A O 1
ATOM 736 N N . TYR A 1 91 ? 6.041 4.208 -1.969 1.00 82.88 91 TYR A N 1
ATOM 737 C CA . TYR A 1 91 ? 4.823 4.205 -2.779 1.00 82.88 91 TYR A CA 1
ATOM 738 C C . TYR A 1 91 ? 3.641 3.494 -2.111 1.00 82.88 91 TYR A C 1
ATOM 740 O O . TYR A 1 91 ? 2.616 3.318 -2.762 1.00 82.88 91 TYR A O 1
ATOM 748 N N . ASP A 1 92 ? 3.760 3.121 -0.831 1.00 82.38 92 ASP A N 1
ATOM 749 C CA . ASP A 1 92 ? 2.691 2.457 -0.070 1.00 82.38 92 ASP A CA 1
ATOM 750 C C . ASP A 1 92 ? 2.168 1.197 -0.786 1.00 82.38 92 ASP A C 1
ATOM 752 O O . ASP A 1 92 ? 0.972 1.025 -1.020 1.00 82.38 92 ASP A O 1
ATOM 756 N N . MET A 1 93 ? 3.085 0.303 -1.175 1.00 83.94 93 MET A N 1
ATOM 757 C 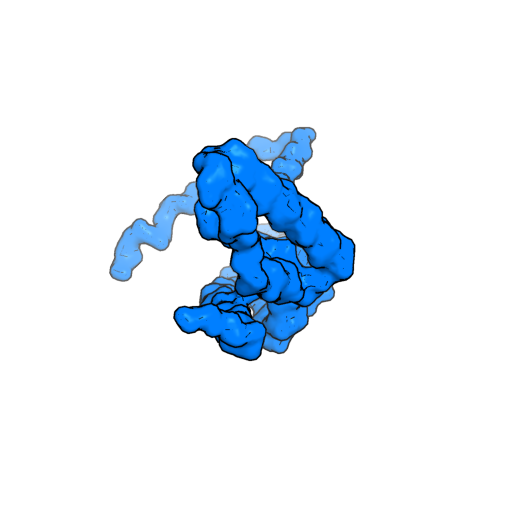CA . MET A 1 93 ? 2.747 -0.875 -1.993 1.00 83.94 93 MET A CA 1
ATOM 758 C C . MET A 1 93 ? 1.886 -1.912 -1.262 1.00 83.94 93 MET A C 1
ATOM 760 O O . MET A 1 93 ? 1.390 -2.845 -1.897 1.00 83.94 93 MET A O 1
ATOM 764 N N . ASP A 1 94 ? 1.716 -1.771 0.053 1.00 82.06 94 ASP A N 1
ATOM 765 C CA . ASP A 1 94 ? 0.813 -2.580 0.873 1.00 82.06 94 ASP A CA 1
ATOM 766 C C . ASP A 1 94 ? -0.552 -1.916 1.134 1.00 82.06 94 ASP A C 1
ATOM 768 O O . ASP A 1 94 ? -1.419 -2.530 1.760 1.00 82.06 94 ASP A O 1
ATOM 772 N N . GLU A 1 95 ? -0.752 -0.698 0.618 1.00 75.12 95 GLU A N 1
ATOM 773 C CA . GLU A 1 95 ? -1.968 0.111 0.735 1.00 75.12 95 GLU A CA 1
ATOM 774 C C . GLU A 1 95 ? -2.395 0.401 2.186 1.00 75.12 95 GLU A C 1
ATOM 776 O O . GLU A 1 95 ? -3.581 0.605 2.463 1.00 75.12 95 GLU A O 1
ATOM 781 N N . THR A 1 96 ? -1.451 0.410 3.134 1.00 75.12 96 THR A N 1
ATOM 782 C CA . THR A 1 96 ? -1.746 0.684 4.551 1.00 75.12 96 THR A CA 1
ATOM 783 C C . THR A 1 96 ? -1.543 2.146 4.957 1.00 75.12 96 THR A C 1
ATOM 785 O O . THR A 1 96 ? -1.697 2.495 6.132 1.00 75.12 96 THR A O 1
ATOM 788 N N . GLY A 1 97 ? -1.257 3.026 3.994 1.00 66.56 97 GLY A N 1
ATOM 789 C CA . GLY A 1 97 ? -1.011 4.449 4.213 1.00 66.56 97 GLY A CA 1
ATOM 790 C C . GLY A 1 97 ? 0.423 4.772 4.629 1.00 66.56 97 GLY A C 1
ATOM 791 O O . GLY A 1 97 ? 0.656 5.870 5.127 1.00 66.56 97 GLY A O 1
ATOM 792 N N . GLY A 1 98 ? 1.360 3.844 4.417 1.00 61.75 98 GLY A N 1
ATOM 793 C CA . GLY A 1 98 ? 2.774 3.978 4.750 1.00 61.75 98 GLY A CA 1
ATOM 794 C C . GLY A 1 98 ? 3.088 3.768 6.235 1.00 61.75 98 GLY A C 1
ATOM 795 O O . GLY A 1 98 ? 2.575 4.466 7.102 1.00 61.75 98 GLY A O 1
ATOM 796 N N . GLY A 1 99 ? 4.006 2.836 6.513 1.00 62.22 99 GLY A N 1
ATOM 797 C CA . GLY A 1 99 ? 4.723 2.715 7.788 1.00 62.22 99 GLY A CA 1
ATOM 798 C C . GLY A 1 99 ? 3.877 2.563 9.062 1.00 62.22 99 GLY A C 1
ATOM 799 O O . GLY A 1 99 ? 2.667 2.350 9.042 1.00 62.22 99 GLY A O 1
ATOM 800 N N . VAL A 1 100 ? 4.561 2.626 10.206 1.00 68.25 100 VAL A N 1
ATOM 801 C CA . VAL A 1 100 ? 3.914 2.767 11.518 1.00 68.25 100 VAL A CA 1
ATOM 802 C C . VAL A 1 100 ? 3.530 4.245 11.683 1.00 68.25 100 VAL A C 1
ATOM 804 O O . VAL A 1 100 ? 4.406 5.092 11.493 1.00 68.25 100 VAL A O 1
ATOM 807 N N . PRO A 1 101 ? 2.277 4.566 12.053 1.00 73.56 101 PRO A N 1
ATOM 808 C CA . PRO A 1 101 ? 1.829 5.934 12.296 1.00 73.56 101 PRO A CA 1
ATOM 809 C C . PRO A 1 101 ? 2.751 6.700 13.248 1.00 73.56 101 PRO A C 1
ATOM 811 O O . PRO A 1 101 ? 3.211 6.166 14.263 1.00 73.56 101 PRO A O 1
ATOM 814 N N . SER A 1 102 ? 2.972 7.978 12.952 1.00 80.88 102 SER A N 1
ATOM 815 C CA . SER A 1 102 ? 3.633 8.916 13.861 1.00 80.88 102 SER A CA 1
ATOM 816 C C . SER A 1 102 ? 2.802 9.159 15.127 1.00 80.88 102 SER A C 1
ATOM 818 O O . SER A 1 102 ? 1.587 8.958 15.149 1.00 80.88 102 SER A O 1
ATOM 820 N N . GLU A 1 103 ? 3.430 9.652 16.196 1.00 82.75 103 GLU A N 1
ATOM 821 C CA . GLU A 1 103 ? 2.719 9.974 17.448 1.00 82.75 103 GLU A CA 1
ATOM 822 C C . GLU A 1 103 ? 1.619 11.038 17.254 1.00 82.75 103 GLU A C 1
ATOM 824 O O . GLU A 1 103 ? 0.560 10.976 17.882 1.00 82.75 103 GLU A O 1
ATOM 829 N N . GLU A 1 104 ? 1.817 11.981 16.326 1.00 82.50 104 GLU A N 1
ATOM 830 C CA . GLU A 1 104 ? 0.796 12.968 15.948 1.00 82.50 104 GLU A CA 1
ATOM 831 C C . GLU A 1 104 ? -0.405 12.324 15.234 1.00 82.50 104 GLU A C 1
ATOM 833 O O . GLU A 1 104 ? -1.546 12.759 15.396 1.00 82.50 104 GLU A O 1
ATOM 838 N N . GLU A 1 105 ? -0.180 11.288 14.424 1.00 78.88 105 GLU A N 1
ATOM 839 C CA . GLU A 1 105 ? -1.253 10.517 13.781 1.00 78.88 105 GLU A CA 1
ATOM 840 C C . GLU A 1 105 ? -2.017 9.673 14.794 1.00 78.88 105 GLU A C 1
ATOM 842 O O . GLU A 1 105 ? -3.246 9.717 14.805 1.00 78.88 105 GLU A O 1
ATOM 847 N N . LYS A 1 106 ? -1.312 8.999 15.709 1.00 81.50 106 LYS A N 1
ATOM 848 C CA . LYS A 1 106 ? -1.936 8.246 16.809 1.00 81.50 106 LYS A CA 1
ATOM 849 C C . LYS A 1 106 ? -2.828 9.136 17.668 1.00 81.50 106 LYS A C 1
ATOM 851 O O . LYS A 1 106 ? -3.968 8.779 17.948 1.00 81.50 106 LYS A O 1
ATOM 856 N N . THR A 1 107 ? -2.349 10.332 18.012 1.00 84.44 107 THR A N 1
ATOM 857 C CA . THR A 1 107 ? -3.136 11.310 18.781 1.00 84.44 107 THR A CA 1
ATOM 858 C C . THR A 1 107 ? -4.411 11.712 18.033 1.00 84.44 107 THR A C 1
ATOM 860 O O . THR A 1 107 ? -5.493 11.736 18.616 1.00 84.44 107 THR A O 1
ATOM 863 N N . ARG A 1 108 ? -4.316 11.956 16.718 1.00 82.94 108 ARG A N 1
ATOM 864 C CA . ARG A 1 108 ? -5.484 12.273 15.878 1.00 82.94 108 ARG A CA 1
ATOM 865 C C . ARG A 1 108 ? -6.489 11.125 15.796 1.00 82.94 108 ARG A C 1
ATOM 867 O O . ARG A 1 108 ? -7.692 11.389 15.777 1.00 82.94 108 ARG A O 1
ATOM 874 N N . PHE A 1 109 ? -6.028 9.876 15.736 1.00 82.19 109 PHE A N 1
ATOM 875 C CA . PHE A 1 109 ? -6.923 8.720 15.783 1.00 82.19 109 PHE A CA 1
ATOM 876 C C . PHE A 1 109 ? -7.665 8.639 17.112 1.00 82.19 109 PHE A C 1
ATOM 878 O O . PHE A 1 109 ? -8.873 8.405 17.112 1.00 82.19 109 PHE A O 1
ATOM 885 N N . GLU A 1 110 ? -6.990 8.911 18.225 1.00 85.50 110 GLU A N 1
ATOM 886 C CA . GLU A 1 110 ? -7.629 8.859 19.537 1.00 85.50 110 GLU A CA 1
ATOM 887 C C . GLU A 1 110 ? -8.683 9.959 19.715 1.00 85.50 110 GLU A C 1
ATOM 889 O O . GLU A 1 110 ? -9.801 9.684 20.159 1.00 85.50 110 GLU A O 1
ATOM 894 N N . ASP A 1 111 ? -8.400 11.178 19.245 1.00 85.94 111 ASP A N 1
ATOM 895 C CA . ASP A 1 111 ? -9.397 12.252 19.174 1.00 85.94 111 ASP A CA 1
ATOM 896 C C . ASP A 1 111 ? -10.614 11.842 18.327 1.00 85.94 111 ASP A C 1
ATOM 898 O O . ASP A 1 111 ? -11.767 12.079 18.710 1.00 85.94 111 ASP A O 1
ATOM 902 N N . TYR A 1 112 ? -10.380 11.191 17.184 1.00 83.94 112 TYR A N 1
ATOM 903 C CA . TYR A 1 112 ? -11.444 10.699 16.312 1.00 83.94 112 TYR A CA 1
ATOM 904 C C . TYR A 1 112 ? -12.294 9.615 16.987 1.00 83.94 112 TYR A C 1
ATOM 906 O O . TYR A 1 112 ? -13.526 9.695 16.947 1.00 83.94 112 TYR A O 1
ATOM 914 N N . PHE A 1 113 ? -11.671 8.642 17.659 1.00 86.56 113 PHE A N 1
ATOM 915 C CA . PHE A 1 113 ? -12.386 7.599 18.396 1.00 86.56 113 PHE A CA 1
ATOM 916 C C . PHE A 1 113 ? -13.239 8.180 19.525 1.00 86.56 113 PHE A C 1
ATOM 918 O O . PHE A 1 113 ? -14.404 7.800 19.651 1.00 86.56 113 PHE A O 1
ATOM 925 N N . LEU A 1 114 ? -12.730 9.163 20.273 1.00 88.25 114 LEU A N 1
ATOM 926 C CA . LEU A 1 114 ? -13.498 9.857 21.312 1.00 88.25 114 LEU A CA 1
ATOM 927 C C . LEU A 1 114 ? -14.720 10.592 20.744 1.00 88.25 114 LEU A C 1
ATOM 929 O O . LEU A 1 114 ? -15.795 10.584 21.352 1.00 88.25 114 LEU A O 1
ATOM 933 N N . VAL A 1 115 ? -14.580 11.239 19.583 1.00 88.00 115 VAL A N 1
ATOM 934 C CA . VAL A 1 115 ? -15.700 11.910 18.903 1.00 88.00 115 VAL A CA 1
ATOM 935 C C . VAL A 1 115 ? -16.734 10.894 18.423 1.00 88.00 115 VAL A C 1
ATOM 937 O O . VAL A 1 115 ? -17.933 11.104 18.633 1.00 88.00 115 VAL A O 1
ATOM 940 N N . MET A 1 116 ? -16.294 9.788 17.818 1.00 84.69 116 MET A N 1
ATOM 941 C CA . MET A 1 116 ? -17.187 8.719 17.372 1.00 84.69 116 MET A CA 1
ATOM 942 C C . MET A 1 116 ? -17.939 8.081 18.536 1.00 84.69 116 MET A C 1
ATOM 944 O O . MET A 1 116 ? -19.157 7.945 18.457 1.00 84.69 116 MET A O 1
ATOM 948 N N . GLU A 1 117 ? -17.253 7.743 19.628 1.00 87.75 117 GLU A N 1
ATOM 949 C CA . GLU A 1 117 ? -17.873 7.142 20.809 1.00 87.75 117 GLU A CA 1
ATOM 950 C C . GLU A 1 117 ? -18.924 8.081 21.414 1.00 87.75 117 GLU A C 1
ATOM 952 O O . GLU A 1 117 ? -20.064 7.675 21.644 1.00 87.75 117 GLU A O 1
ATOM 957 N N . LYS A 1 118 ? -18.606 9.374 21.569 1.00 88.50 118 LYS A N 1
ATOM 958 C CA . LYS A 1 118 ? -19.582 10.388 22.008 1.00 88.50 118 LYS A CA 1
ATOM 959 C C . LYS A 1 118 ? -20.777 10.488 21.055 1.00 88.50 118 LYS A C 1
ATOM 961 O O . LYS A 1 118 ? -21.917 10.617 21.508 1.00 88.50 118 LYS A O 1
ATOM 966 N N . GLY A 1 119 ? -20.538 10.430 19.746 1.00 88.31 119 GLY A N 1
ATOM 967 C CA . GLY A 1 119 ? -21.584 10.443 18.722 1.00 88.31 119 GLY A CA 1
ATOM 968 C C . GLY A 1 119 ? -22.499 9.216 18.787 1.00 88.31 119 GLY A C 1
ATOM 969 O O . GLY A 1 119 ? -23.725 9.357 18.735 1.00 88.31 119 GLY A O 1
ATOM 970 N N . LEU A 1 120 ? -21.916 8.029 18.968 1.00 86.12 120 LEU A N 1
ATOM 971 C CA . LEU A 1 120 ? -22.632 6.767 19.151 1.00 86.12 120 LEU A CA 1
ATOM 972 C C . LEU A 1 120 ? -23.480 6.809 20.424 1.00 86.12 120 LEU A C 1
ATOM 974 O O . LEU A 1 120 ? -24.691 6.601 20.353 1.00 86.12 120 LEU A O 1
ATOM 978 N N . LYS A 1 121 ? -22.889 7.205 21.558 1.00 90.75 121 LYS A N 1
ATOM 979 C CA . LYS A 1 121 ? -23.605 7.391 22.830 1.00 90.75 121 LYS A CA 1
ATOM 980 C C . LYS A 1 121 ? -24.790 8.340 22.676 1.00 90.75 121 LYS A C 1
ATOM 982 O O . LYS A 1 121 ? -25.891 8.036 23.121 1.00 90.75 121 LYS A O 1
ATOM 987 N N . ARG A 1 122 ? -24.621 9.467 21.978 1.00 89.25 122 ARG A N 1
ATOM 988 C CA . ARG A 1 122 ? -25.718 10.420 21.738 1.00 89.25 122 ARG A CA 1
ATOM 989 C C . ARG A 1 122 ? -26.859 9.824 20.904 1.00 89.25 122 ARG A C 1
ATOM 991 O O . ARG A 1 122 ? -28.017 10.165 21.138 1.00 89.25 122 ARG A O 1
ATOM 998 N N . SER A 1 123 ? -26.531 8.966 19.942 1.00 87.12 123 SER A N 1
ATOM 999 C CA . SER A 1 123 ? -27.487 8.391 18.985 1.00 87.12 123 SER A CA 1
ATOM 1000 C C . SER A 1 123 ? -28.228 7.167 19.533 1.00 87.12 123 SER A C 1
ATOM 1002 O O . SER A 1 123 ? -29.316 6.839 19.061 1.00 87.12 123 SER A O 1
ATOM 1004 N N . CYS A 1 124 ? -27.665 6.499 20.539 1.00 86.94 124 CYS A N 1
ATOM 1005 C CA . CYS A 1 124 ? -28.254 5.318 21.156 1.00 86.94 124 CYS A CA 1
ATOM 1006 C C . CYS A 1 124 ? -29.234 5.655 22.294 1.00 86.94 124 CYS A C 1
ATOM 1008 O O . CYS A 1 124 ? -29.248 6.762 22.848 1.00 86.94 124 CYS A O 1
ATOM 1010 N N . ARG A 1 125 ? -30.079 4.671 22.631 1.00 84.50 125 ARG A N 1
ATOM 1011 C CA . ARG A 1 125 ? -31.035 4.745 23.749 1.00 84.50 125 ARG A CA 1
ATOM 1012 C C . ARG A 1 125 ? -30.291 4.870 25.075 1.00 84.50 125 ARG A C 1
ATOM 1014 O O . ARG A 1 125 ? -29.255 4.236 25.236 1.00 84.50 125 ARG A O 1
ATOM 1021 N N . GLU A 1 126 ? -30.853 5.627 26.018 1.00 85.06 126 GLU A N 1
ATOM 1022 C CA . GLU A 1 126 ? -30.238 5.916 27.328 1.00 85.06 126 GLU A CA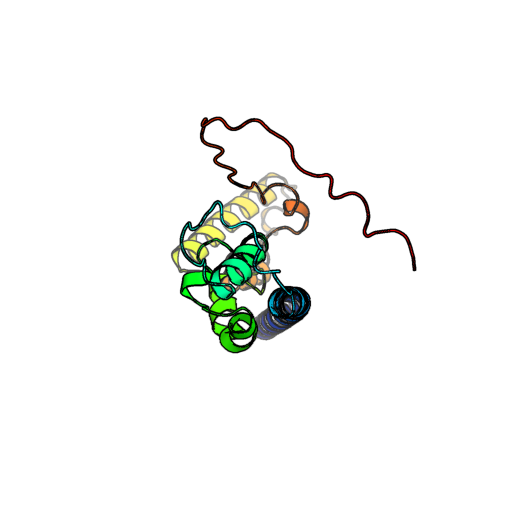 1
ATOM 1023 C C . GLU A 1 126 ? -29.764 4.666 28.073 1.00 85.06 126 GLU A C 1
ATOM 1025 O O . GLU A 1 126 ? -28.653 4.656 28.588 1.00 85.06 126 GLU A O 1
ATOM 1030 N N . GLU A 1 127 ? -30.548 3.591 28.019 1.00 86.94 127 GLU A N 1
ATOM 1031 C CA . GLU A 1 127 ? -30.277 2.303 28.674 1.00 86.94 127 GLU A CA 1
ATOM 1032 C C . GLU A 1 127 ? -28.945 1.651 28.268 1.00 86.94 127 GLU A C 1
ATOM 1034 O O . GLU A 1 127 ? -28.391 0.872 29.037 1.00 86.94 127 GLU A O 1
ATOM 1039 N N . VAL A 1 128 ? -28.433 1.952 27.070 1.00 85.25 128 VAL A N 1
ATOM 1040 C CA . VAL A 1 128 ? -27.194 1.358 26.537 1.00 85.25 128 VAL A CA 1
ATOM 1041 C C . VAL A 1 128 ? -26.084 2.387 26.325 1.00 85.25 128 VAL A C 1
ATOM 1043 O O . VAL A 1 128 ? -25.012 2.037 25.850 1.00 85.25 128 VAL A O 1
ATOM 1046 N N . ARG A 1 129 ? -26.299 3.670 26.650 1.00 86.56 129 ARG A N 1
ATOM 1047 C CA . ARG A 1 129 ? -25.282 4.711 26.405 1.00 86.56 129 ARG A CA 1
ATOM 1048 C C . ARG A 1 129 ? -24.000 4.454 27.178 1.00 86.56 129 ARG A C 1
ATOM 1050 O O . ARG A 1 129 ? -22.922 4.567 26.612 1.00 86.56 129 ARG A O 1
ATOM 1057 N N . GLU A 1 130 ? -24.125 4.084 28.445 1.00 84.69 130 GLU A N 1
ATOM 1058 C CA . GLU A 1 130 ? -22.972 3.861 29.322 1.00 84.69 130 GLU A CA 1
ATOM 1059 C C . GLU A 1 130 ? -22.255 2.535 29.044 1.00 84.69 130 GLU A C 1
ATOM 1061 O O . GLU A 1 130 ? -21.144 2.337 29.515 1.00 84.69 130 GLU A O 1
ATOM 1066 N N . THR A 1 131 ? -22.859 1.633 28.263 1.00 82.38 131 THR A N 1
ATOM 1067 C CA . THR A 1 131 ? -22.251 0.347 27.887 1.00 82.38 131 THR A CA 1
ATOM 1068 C C . THR A 1 131 ? -21.599 0.371 26.506 1.00 82.38 131 THR A C 1
ATOM 1070 O O . THR A 1 131 ? -20.944 -0.595 26.121 1.00 82.38 131 THR A O 1
ATOM 1073 N N . ILE A 1 132 ? -21.786 1.452 25.741 1.00 82.62 132 ILE A N 1
ATOM 1074 C CA . ILE A 1 132 ? -21.140 1.630 24.443 1.00 82.62 132 ILE A CA 1
ATOM 1075 C C . ILE A 1 132 ? -19.711 2.091 24.677 1.00 82.62 132 ILE A C 1
ATOM 1077 O O . ILE A 1 132 ? -19.474 3.209 25.122 1.00 82.62 132 ILE A O 1
ATOM 1081 N N . GLU A 1 133 ? -18.767 1.247 24.300 1.00 85.06 133 GLU A N 1
ATOM 1082 C CA . GLU A 1 133 ? -17.353 1.582 24.227 1.00 85.06 133 GLU A CA 1
ATOM 1083 C C . GLU A 1 133 ? -16.833 1.157 22.862 1.00 85.06 133 GLU A C 1
ATOM 1085 O O . GLU A 1 133 ? -17.302 0.177 22.270 1.00 85.06 133 GLU A O 1
ATOM 1090 N N . LEU A 1 134 ? -15.897 1.934 22.327 1.00 82.19 134 LEU A N 1
ATOM 1091 C CA . LEU A 1 134 ? -15.275 1.583 21.065 1.00 82.19 134 LEU A CA 1
ATOM 1092 C C . LEU A 1 134 ? -14.282 0.430 21.302 1.00 82.19 134 LEU A C 1
ATOM 1094 O O . LEU A 1 134 ? -13.417 0.582 22.166 1.00 82.19 134 LEU A O 1
ATOM 1098 N N . PRO A 1 135 ? -14.382 -0.695 20.568 1.00 83.81 135 PRO A N 1
ATOM 1099 C CA . PRO A 1 135 ? -13.532 -1.858 20.817 1.00 83.81 135 PRO A CA 1
ATOM 1100 C C . PRO A 1 135 ? -12.033 -1.541 20.704 1.00 83.81 135 PRO A C 1
ATOM 1102 O O . PRO A 1 135 ? -11.612 -0.810 19.802 1.00 83.81 135 PRO A O 1
ATOM 1105 N N . GLU A 1 136 ? -11.228 -2.102 21.610 1.00 84.44 136 GLU A N 1
ATOM 1106 C CA . GLU A 1 136 ? -9.780 -1.859 21.698 1.00 84.44 136 GLU A CA 1
ATOM 1107 C C . GLU A 1 136 ? -9.045 -2.276 20.415 1.00 84.44 136 GLU A C 1
ATOM 1109 O O . GLU A 1 136 ? -8.062 -1.651 20.015 1.00 84.44 136 GLU A O 1
ATOM 1114 N N . GLU A 1 137 ? -9.576 -3.262 19.695 1.00 83.75 137 GLU A N 1
ATOM 1115 C CA . GLU A 1 137 ? -9.035 -3.748 18.430 1.00 83.75 137 GLU A CA 1
ATOM 1116 C C . GLU A 1 137 ? -8.960 -2.649 17.367 1.00 83.75 137 GLU A C 1
ATOM 1118 O O . GLU A 1 137 ? -8.012 -2.619 16.584 1.00 83.75 137 GLU A O 1
ATOM 1123 N N . PHE A 1 138 ? -9.903 -1.701 17.351 1.00 81.81 138 PHE A N 1
ATOM 1124 C CA . PHE A 1 138 ? -9.841 -0.571 16.419 1.00 81.81 138 PHE A CA 1
ATOM 1125 C C . PHE A 1 138 ? -8.683 0.372 16.737 1.00 81.81 138 PHE A C 1
ATOM 1127 O O . PHE A 1 138 ? -8.054 0.893 15.815 1.00 81.81 138 PHE A O 1
ATOM 1134 N N . ARG A 1 139 ? -8.365 0.560 18.022 1.00 84.19 139 ARG A N 1
ATOM 1135 C CA . ARG A 1 139 ? -7.212 1.362 18.451 1.00 84.19 139 ARG A CA 1
ATOM 1136 C C . ARG A 1 139 ? -5.907 0.652 18.109 1.00 84.19 139 ARG A C 1
ATOM 1138 O O . ARG A 1 139 ? -4.986 1.274 17.586 1.00 84.19 139 ARG A O 1
ATOM 1145 N N . LEU A 1 140 ? -5.847 -0.663 18.327 1.00 84.12 140 LEU A N 1
ATOM 1146 C CA . LEU A 1 140 ? -4.705 -1.490 17.929 1.00 84.12 140 LEU A CA 1
ATOM 1147 C C . LEU A 1 140 ? -4.466 -1.428 16.417 1.00 84.12 140 LEU A C 1
ATOM 1149 O O . LEU A 1 140 ? -3.333 -1.226 15.993 1.00 84.12 140 LEU A O 1
ATOM 1153 N N . LEU A 1 141 ? -5.522 -1.520 15.605 1.00 82.56 141 LEU A N 1
ATOM 1154 C CA . LEU A 1 141 ? -5.420 -1.372 14.153 1.00 82.56 141 LEU A CA 1
ATOM 1155 C C . LEU A 1 141 ? -4.954 0.031 13.750 1.00 82.56 141 LEU A C 1
ATOM 1157 O O . LEU A 1 141 ? -4.040 0.148 12.938 1.00 82.56 141 LEU A O 1
ATOM 1161 N N . ALA A 1 142 ? -5.518 1.088 14.338 1.00 81.69 142 ALA A N 1
ATOM 1162 C CA . ALA A 1 142 ? -5.119 2.469 14.056 1.00 81.69 142 ALA A CA 1
ATOM 1163 C C . ALA A 1 142 ? -3.660 2.771 14.435 1.00 81.69 142 ALA A C 1
ATOM 1165 O O . ALA A 1 142 ? -3.039 3.630 13.823 1.00 81.69 142 ALA A O 1
ATOM 1166 N N . ASN A 1 143 ? -3.086 2.038 15.395 1.00 81.38 143 ASN A N 1
ATOM 1167 C CA . ASN A 1 143 ? -1.660 2.110 15.721 1.00 81.38 143 ASN A CA 1
ATOM 1168 C C . ASN A 1 143 ? -0.759 1.401 14.704 1.00 81.38 143 ASN A C 1
ATOM 1170 O O . ASN A 1 143 ? 0.457 1.585 14.747 1.00 81.38 143 ASN A O 1
ATOM 1174 N N . GLN A 1 144 ? -1.326 0.571 13.830 1.00 76.44 144 GLN A N 1
ATOM 1175 C CA . GLN A 1 144 ? -0.577 -0.198 12.844 1.00 76.44 144 GLN A CA 1
ATOM 1176 C C . GLN A 1 144 ? -0.648 0.397 11.442 1.00 76.44 144 GLN A C 1
ATOM 1178 O O . GLN A 1 144 ? 0.286 0.175 10.676 1.00 76.44 144 GLN A O 1
ATOM 1183 N N . VAL A 1 145 ? -1.711 1.130 11.090 1.00 73.69 145 VAL A N 1
ATOM 1184 C CA . VAL A 1 145 ? -1.941 1.633 9.724 1.00 73.69 145 VAL A CA 1
ATOM 1185 C C . VAL A 1 145 ? -2.114 3.152 9.701 1.00 73.69 145 VAL A C 1
ATOM 1187 O O . VAL A 1 145 ? -2.902 3.706 10.465 1.00 73.69 145 VAL A O 1
ATOM 1190 N N . GLY A 1 146 ? -1.378 3.831 8.814 1.00 65.00 146 GLY A N 1
ATOM 1191 C CA . GLY A 1 146 ? -1.445 5.289 8.634 1.00 65.00 146 GLY A CA 1
ATOM 1192 C C . GLY A 1 146 ? -2.754 5.748 7.990 1.00 65.00 146 GLY A C 1
ATOM 1193 O O . GLY A 1 146 ? -3.221 6.864 8.222 1.00 65.00 146 GLY A O 1
ATOM 1194 N N . ALA A 1 147 ? -3.403 4.864 7.230 1.00 60.25 147 ALA A N 1
ATOM 1195 C CA . ALA A 1 147 ? -4.741 5.089 6.711 1.00 60.25 147 ALA A CA 1
ATOM 1196 C C . ALA A 1 147 ? -5.534 3.778 6.617 1.00 60.25 147 ALA A C 1
ATOM 1198 O O . ALA A 1 147 ? -5.187 2.880 5.856 1.00 60.25 147 ALA A O 1
ATOM 1199 N N . LEU A 1 148 ? -6.676 3.703 7.308 1.00 50.69 148 LEU A N 1
ATOM 1200 C CA . LEU A 1 148 ? -7.754 2.782 6.934 1.00 50.69 148 LEU A CA 1
ATOM 1201 C C . LEU A 1 148 ? -8.486 3.400 5.741 1.00 50.69 148 LEU A C 1
ATOM 1203 O O . LEU A 1 148 ? -9.454 4.148 5.900 1.00 50.69 148 LEU A O 1
ATOM 1207 N N . GLN A 1 149 ? -7.979 3.163 4.533 1.00 47.78 149 GLN A N 1
ATOM 1208 C CA . GLN A 1 149 ? -8.699 3.578 3.337 1.00 47.78 149 GLN A CA 1
ATOM 1209 C C . GLN A 1 149 ? -9.910 2.660 3.145 1.00 47.78 149 GLN A C 1
ATOM 1211 O O . GLN A 1 149 ? -9.773 1.463 2.911 1.00 47.78 149 GLN A O 1
ATOM 1216 N N . ASP A 1 150 ? -11.110 3.231 3.256 1.00 36.88 150 ASP A N 1
ATOM 1217 C CA . ASP A 1 150 ? -12.354 2.555 2.895 1.00 36.88 150 ASP A CA 1
ATOM 1218 C C . ASP A 1 150 ? -12.271 2.077 1.425 1.00 36.88 150 ASP A C 1
ATOM 1220 O O . ASP A 1 150 ? -12.044 2.911 0.536 1.00 36.88 150 ASP A O 1
ATOM 1224 N N . PRO A 1 151 ? -12.473 0.775 1.132 1.00 37.69 151 PRO A N 1
ATOM 1225 C CA . PRO A 1 151 ? -12.497 0.265 -0.236 1.00 37.69 151 PRO A CA 1
ATOM 1226 C C . PRO A 1 151 ? -13.488 1.018 -1.144 1.00 37.69 151 PRO A C 1
ATOM 1228 O O . PRO A 1 151 ? -13.241 1.146 -2.345 1.00 37.69 151 PRO A O 1
ATOM 1231 N N . ALA A 1 152 ? -14.578 1.570 -0.592 1.00 34.97 152 ALA A N 1
ATOM 1232 C CA . ALA A 1 152 ? -15.571 2.356 -1.329 1.00 34.97 152 ALA A CA 1
ATOM 1233 C C . ALA A 1 152 ? -15.069 3.755 -1.743 1.00 34.97 152 ALA A C 1
ATOM 1235 O O . ALA A 1 152 ? -15.635 4.381 -2.643 1.00 34.97 152 ALA A O 1
ATOM 1236 N N . ARG A 1 153 ? -13.973 4.246 -1.146 1.00 32.50 153 ARG A N 1
ATOM 1237 C CA . ARG A 1 153 ? -13.353 5.545 -1.461 1.00 32.50 153 ARG A CA 1
ATOM 1238 C C . ARG A 1 153 ? -12.409 5.502 -2.667 1.00 32.50 153 ARG A C 1
ATOM 1240 O O . ARG A 1 153 ? -11.924 6.554 -3.093 1.00 32.50 153 ARG A O 1
ATOM 1247 N N . ARG A 1 154 ? -12.201 4.321 -3.272 1.00 40.91 154 ARG A N 1
ATOM 1248 C CA . ARG A 1 154 ? -11.408 4.133 -4.504 1.00 40.91 154 ARG A CA 1
ATOM 1249 C C . ARG A 1 154 ? -11.943 4.898 -5.726 1.00 40.91 154 ARG A C 1
ATOM 1251 O O . ARG A 1 154 ? -11.233 4.991 -6.721 1.00 40.91 154 ARG A O 1
ATOM 1258 N N . SER A 1 155 ? -13.143 5.482 -5.685 1.00 33.06 155 SER A N 1
ATOM 1259 C CA . SER A 1 155 ? -13.756 6.113 -6.863 1.00 33.06 155 SER A CA 1
ATOM 1260 C C . SER A 1 155 ? -13.476 7.610 -7.071 1.00 33.06 155 SER A C 1
ATOM 1262 O O . SER A 1 155 ? -13.877 8.117 -8.114 1.00 33.06 155 SER A O 1
ATOM 1264 N N . ILE A 1 156 ? -12.807 8.344 -6.161 1.00 34.53 156 ILE A N 1
ATOM 1265 C CA . ILE A 1 156 ? -12.744 9.827 -6.294 1.00 34.53 156 ILE A CA 1
ATOM 1266 C C .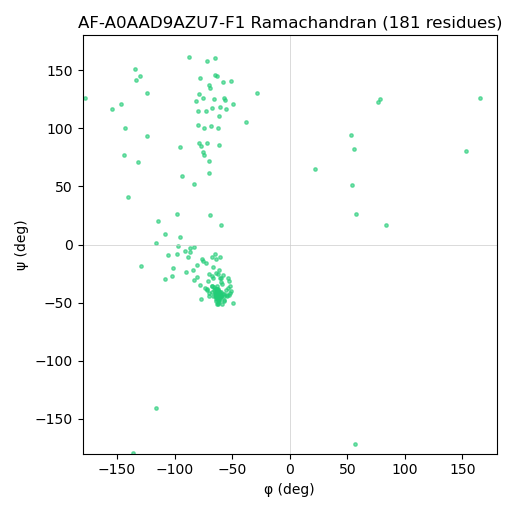 ILE A 1 156 ? -11.337 10.461 -6.220 1.00 34.53 156 ILE A C 1
ATOM 1268 O O . ILE A 1 156 ? -11.146 11.553 -6.754 1.00 34.53 156 ILE A O 1
ATOM 1272 N N . ASN A 1 157 ? -10.300 9.797 -5.693 1.00 29.50 157 ASN A N 1
ATOM 1273 C CA . ASN A 1 157 ? -8.994 10.457 -5.490 1.00 29.50 157 ASN A CA 1
ATOM 1274 C C . ASN A 1 157 ? -7.805 9.940 -6.318 1.00 29.50 157 ASN A C 1
ATOM 1276 O O . ASN A 1 157 ? -6.676 10.332 -6.046 1.00 29.50 157 ASN A O 1
ATOM 1280 N N . ARG A 1 158 ? -8.039 9.248 -7.444 1.00 33.12 158 ARG A N 1
ATOM 1281 C CA . ARG A 1 158 ? -7.168 9.434 -8.626 1.00 33.12 158 ARG A CA 1
ATOM 1282 C C . ARG A 1 158 ? -7.632 10.666 -9.403 1.00 33.12 158 ARG A C 1
ATOM 1284 O O . ARG A 1 158 ? -7.889 10.621 -10.599 1.00 33.12 158 ARG A O 1
ATOM 1291 N N . SER A 1 159 ? -7.764 11.787 -8.697 1.00 30.39 159 SER A N 1
ATOM 1292 C CA . SER A 1 159 ? -7.764 13.086 -9.349 1.00 30.39 159 SER A CA 1
ATOM 1293 C C . SER A 1 159 ? -6.333 13.322 -9.790 1.00 30.39 159 SER A C 1
ATOM 1295 O O . SER A 1 159 ? -5.516 13.887 -9.064 1.00 30.39 159 SER A O 1
ATOM 1297 N N . THR A 1 160 ? -6.031 12.837 -10.989 1.00 33.72 160 THR A N 1
ATOM 1298 C CA . THR A 1 160 ? -5.017 13.403 -11.856 1.00 33.72 160 THR A CA 1
ATOM 1299 C C . THR A 1 160 ? -5.108 14.917 -11.690 1.00 33.72 160 THR A C 1
ATOM 1301 O O . THR A 1 160 ? -6.038 15.557 -12.181 1.00 33.72 160 THR A O 1
ATOM 1304 N N . LYS A 1 161 ? -4.157 15.524 -10.975 1.00 28.53 161 LYS A N 1
ATOM 1305 C CA . LYS A 1 161 ? -3.859 16.940 -11.176 1.00 28.53 161 LYS A CA 1
ATOM 1306 C C . LYS A 1 161 ? -3.188 17.030 -12.543 1.00 28.53 161 LYS A C 1
ATOM 1308 O O . LYS A 1 161 ? -1.994 17.271 -12.657 1.00 28.53 161 LYS A O 1
ATOM 1313 N N . LEU A 1 162 ? -3.996 16.841 -13.584 1.00 30.06 162 LEU A N 1
ATOM 1314 C CA . LEU A 1 162 ? -3.781 17.432 -14.888 1.00 30.06 162 LEU A CA 1
ATOM 1315 C C . LEU A 1 162 ? -3.825 18.942 -14.670 1.00 30.06 162 LEU A C 1
ATOM 1317 O O . LEU A 1 162 ? -4.864 19.589 -14.785 1.00 30.06 162 LEU A O 1
ATOM 1321 N N . ARG A 1 163 ? -2.681 19.517 -14.301 1.00 26.16 163 ARG A N 1
ATOM 1322 C CA . ARG A 1 163 ? -2.428 20.929 -14.556 1.00 26.16 163 ARG A CA 1
ATOM 1323 C C . ARG A 1 163 ? -2.127 21.047 -16.045 1.00 26.16 163 ARG A C 1
ATOM 1325 O O . ARG A 1 163 ? -0.975 21.126 -16.446 1.00 26.16 163 ARG A O 1
ATOM 1332 N N . PHE A 1 164 ? -3.178 21.049 -16.860 1.00 27.88 164 PHE A N 1
ATOM 1333 C CA . PHE A 1 164 ? -3.094 21.641 -18.187 1.00 27.88 164 PHE A CA 1
ATOM 1334 C C . PHE A 1 164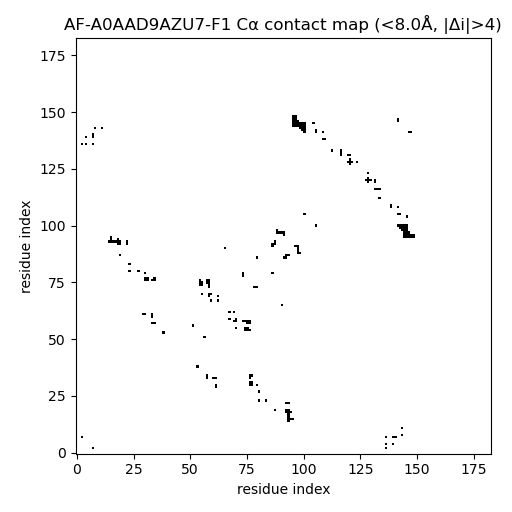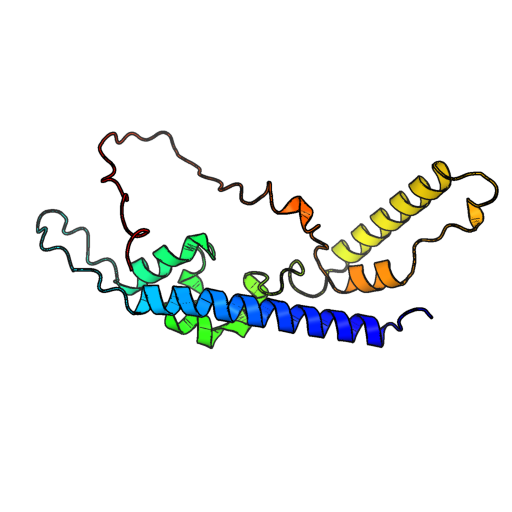 ? -2.936 23.151 -17.993 1.00 27.88 164 PHE A C 1
ATOM 1336 O O . PHE A 1 164 ? -3.887 23.851 -17.642 1.00 27.88 164 PHE A O 1
ATOM 1343 N N . GLY A 1 165 ? -1.709 23.646 -18.151 1.00 26.52 165 GLY A N 1
ATOM 1344 C CA . GLY A 1 165 ? -1.470 25.069 -18.362 1.00 26.52 165 GLY A CA 1
ATOM 1345 C C . GLY A 1 165 ? -2.080 25.505 -19.703 1.00 26.52 165 GLY A C 1
ATOM 1346 O O . GLY A 1 165 ? -2.105 24.709 -20.645 1.00 26.52 165 GLY A O 1
ATOM 1347 N N . PRO A 1 166 ? -2.594 26.741 -19.825 1.00 30.16 166 PRO A N 1
ATOM 1348 C CA . PRO A 1 166 ? -3.204 27.219 -21.055 1.00 30.16 166 PRO A CA 1
ATOM 1349 C C . PRO A 1 166 ? -2.093 27.614 -22.036 1.00 30.16 166 PRO A C 1
ATOM 1351 O O . PRO A 1 166 ? -1.662 28.761 -22.089 1.00 30.16 166 PRO A O 1
ATOM 1354 N N . GLY A 1 167 ? -1.612 26.646 -22.807 1.00 26.00 167 GLY A N 1
ATOM 1355 C CA . GLY A 1 167 ? -0.605 26.843 -23.842 1.00 26.00 167 GLY A CA 1
ATOM 1356 C C . GLY A 1 167 ? -0.926 25.947 -25.024 1.00 26.00 167 GLY A C 1
ATOM 1357 O O . GLY A 1 167 ? -0.706 24.748 -24.976 1.00 26.00 167 GLY A O 1
ATOM 1358 N N . ARG A 1 168 ? -1.539 26.549 -26.041 1.00 32.00 168 ARG A N 1
ATOM 1359 C CA . ARG A 1 168 ? -1.877 26.004 -27.363 1.00 32.00 168 ARG A CA 1
ATOM 1360 C C . ARG A 1 168 ? -0.921 24.890 -27.826 1.00 32.00 168 ARG A C 1
ATOM 1362 O O . ARG A 1 168 ? 0.262 25.162 -27.922 1.00 32.00 168 ARG A O 1
ATOM 1369 N N . ILE A 1 169 ? -1.464 23.754 -28.267 1.00 29.42 169 ILE A N 1
ATOM 1370 C CA . ILE A 1 169 ? -1.253 23.200 -29.616 1.00 29.42 169 ILE A CA 1
ATOM 1371 C C . ILE A 1 169 ? -2.466 22.326 -29.956 1.00 29.42 169 ILE A C 1
ATOM 1373 O O . ILE A 1 169 ? -2.801 21.343 -29.304 1.00 29.42 169 ILE A O 1
ATOM 1377 N N . SER A 1 170 ? -3.163 22.771 -30.992 1.00 30.48 170 SER A N 1
ATOM 1378 C CA . SER A 1 170 ? -4.092 21.985 -31.784 1.00 30.48 170 SER A CA 1
ATOM 1379 C C . SER A 1 170 ? -3.259 21.197 -32.789 1.00 30.48 170 SER A C 1
ATOM 1381 O O . SER A 1 170 ? -2.530 21.835 -33.548 1.00 30.48 170 SER A O 1
ATOM 1383 N N . ARG A 1 171 ? -3.379 19.861 -32.802 1.00 30.58 171 ARG A N 1
ATOM 1384 C CA . ARG A 1 171 ? -3.663 19.019 -33.988 1.00 30.58 171 ARG A CA 1
ATOM 1385 C C . ARG A 1 171 ? -3.378 17.531 -33.706 1.00 30.58 171 ARG A C 1
ATOM 1387 O O . ARG A 1 171 ? -2.297 17.162 -33.283 1.00 30.58 171 ARG A O 1
ATOM 1394 N N . SER A 1 172 ? -4.408 16.720 -33.974 1.00 29.50 172 SER A N 1
ATOM 1395 C CA . SER A 1 172 ? -4.400 15.282 -34.308 1.00 29.50 172 SER A CA 1
ATOM 1396 C C . SER A 1 172 ? -3.675 14.283 -33.389 1.00 29.50 172 SER A C 1
ATOM 1398 O O . SER A 1 172 ? -2.530 13.925 -33.623 1.00 29.50 172 SER A O 1
ATOM 1400 N N . LEU A 1 173 ? -4.438 13.686 -32.466 1.00 28.38 173 LEU A N 1
ATOM 1401 C CA . LEU A 1 173 ? -4.216 12.318 -31.973 1.00 28.38 173 LEU A CA 1
ATOM 1402 C C . LEU A 1 173 ? -4.458 11.301 -33.112 1.00 28.38 173 LEU A C 1
ATOM 1404 O O . LEU A 1 173 ? -5.577 11.281 -33.647 1.00 28.38 173 LEU A O 1
ATOM 1408 N N . PRO A 1 174 ? -3.513 10.408 -33.459 1.00 32.62 174 PRO A N 1
ATOM 1409 C CA . PRO A 1 174 ? -3.841 9.184 -34.174 1.00 32.62 174 PRO A CA 1
ATOM 1410 C C . PRO A 1 174 ? -4.619 8.247 -33.245 1.00 32.62 174 PRO A C 1
ATOM 1412 O O . PRO A 1 174 ? -4.308 8.060 -32.070 1.00 32.62 174 PRO A O 1
ATOM 1415 N N . ARG A 1 175 ? -5.695 7.686 -33.788 1.00 32.75 175 ARG A N 1
ATOM 1416 C CA . ARG A 1 175 ? -6.628 6.780 -33.119 1.00 32.75 175 ARG A CA 1
ATOM 1417 C C . ARG A 1 175 ? -5.921 5.502 -32.649 1.00 32.75 175 ARG A C 1
ATOM 1419 O O . ARG A 1 175 ? -5.677 4.619 -33.461 1.00 32.75 175 ARG A O 1
ATOM 1426 N N . LEU A 1 176 ? -5.772 5.316 -31.339 1.00 31.38 176 LEU A N 1
ATOM 1427 C CA . LEU A 1 176 ? -5.661 3.980 -30.741 1.00 31.38 176 LEU A CA 1
ATOM 1428 C C . LEU A 1 176 ? -7.047 3.313 -30.743 1.00 31.38 176 LEU A C 1
ATOM 1430 O O . LEU A 1 176 ? -7.767 3.274 -29.747 1.00 31.38 176 LEU A O 1
ATOM 1434 N N . ARG A 1 177 ? -7.457 2.828 -31.918 1.00 31.47 177 ARG A N 1
ATOM 1435 C CA . ARG A 1 177 ? -8.535 1.848 -32.090 1.00 31.47 177 ARG A CA 1
ATOM 1436 C C . ARG A 1 177 ? -7.960 0.659 -32.859 1.00 31.47 177 ARG A C 1
ATOM 1438 O O . ARG A 1 177 ? -7.986 0.710 -34.078 1.00 31.47 177 ARG A O 1
ATOM 1445 N N . SER A 1 178 ? -7.490 -0.365 -32.141 1.00 40.47 178 SER A N 1
ATOM 1446 C CA . SER A 1 178 ? -7.666 -1.806 -32.444 1.00 40.47 178 SER A CA 1
ATOM 1447 C C . SER A 1 178 ? -6.529 -2.671 -31.875 1.00 40.47 178 SER A C 1
ATOM 1449 O O . SER A 1 178 ? -5.654 -3.079 -32.622 1.00 40.47 178 SER A O 1
ATOM 1451 N N . ILE A 1 179 ? -6.548 -3.016 -30.582 1.00 39.81 179 ILE A N 1
ATOM 1452 C CA . ILE A 1 179 ? -5.852 -4.233 -30.090 1.00 39.81 179 ILE A CA 1
ATOM 1453 C C . ILE A 1 179 ? -6.701 -4.937 -29.011 1.00 39.81 179 ILE A C 1
ATOM 1455 O O . ILE A 1 179 ? -6.214 -5.398 -27.993 1.00 39.81 179 ILE A O 1
ATOM 1459 N N . PHE A 1 180 ? -8.017 -5.002 -29.216 1.00 34.81 180 PHE A N 1
ATOM 1460 C CA . PHE A 1 180 ? -8.883 -5.935 -28.488 1.00 34.81 180 PHE A CA 1
ATOM 1461 C C . PHE A 1 180 ? -9.973 -6.405 -29.445 1.00 34.81 180 PHE A C 1
ATOM 1463 O O . PHE A 1 180 ? -11.078 -5.871 -29.435 1.00 34.81 180 PHE A O 1
ATOM 1470 N N . LEU A 1 181 ? -9.605 -7.320 -30.345 1.00 36.94 181 LEU A N 1
ATOM 1471 C CA . LEU A 1 181 ? -10.466 -8.304 -31.011 1.00 36.94 181 LEU A CA 1
ATOM 1472 C C . LEU A 1 181 ? -9.576 -9.167 -31.927 1.00 36.94 181 LEU A C 1
ATOM 1474 O O . LEU A 1 181 ? -8.890 -8.622 -32.787 1.00 36.94 181 LEU A O 1
ATOM 1478 N N . ALA A 1 182 ? -9.669 -10.489 -31.745 1.00 35.72 182 ALA A N 1
ATOM 1479 C CA . ALA A 1 182 ? -8.839 -11.578 -32.287 1.00 35.72 182 ALA A CA 1
ATOM 1480 C C . ALA A 1 182 ? -7.473 -11.723 -31.582 1.00 35.72 182 ALA A C 1
ATOM 1482 O O . ALA A 1 182 ? -6.714 -10.766 -31.520 1.00 35.72 182 ALA A O 1
ATOM 1483 N N . GLN A 1 183 ? -7.103 -12.864 -30.997 1.00 35.25 183 GLN A N 1
ATOM 1484 C CA . GLN A 1 183 ? -7.571 -14.253 -31.130 1.00 35.25 183 GLN A CA 1
ATOM 1485 C C . GLN A 1 183 ? -7.869 -14.884 -29.767 1.00 35.25 183 GLN A C 1
ATOM 1487 O O . GLN A 1 183 ? -7.178 -14.529 -28.789 1.00 35.25 183 GLN A O 1
#

Foldseek 3Di:
DDADLVRLVVVLVVLLVVQLVVLLVVLVVLLVVLQPDDPPPDPPPPDPPDCDPSQNVSQVVCCVVPNPCSCVQDSHSVVCNVCSVVVCQVGVSSVLAHDFDD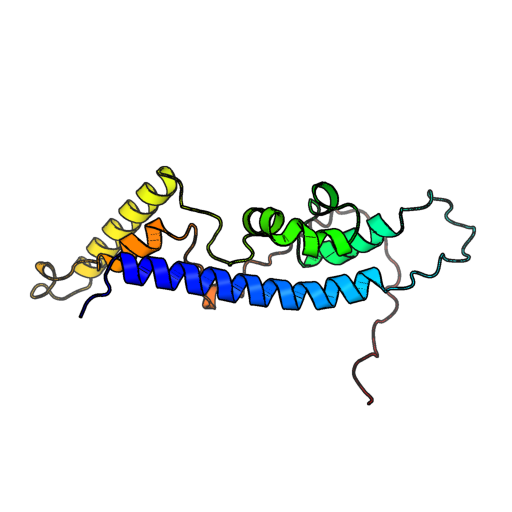PVQLVVVVVVQVVVLVVVLVPDDVVCSVVDHDDVSVSSSSRGGSDPDDPVNVPPPVPPPPPPDPDDDDDDDDDPPDDPDDD

Radius of gyration: 23.86 Å; Cα contacts (8 Å, |Δi|>4): 120; chains: 1; bounding box: 50×42×68 Å